Protein AF-0000000069255022 (afdb_homodimer)

Solvent-accessible surface area (backbone atoms only — not comparable to full-atom values): 18548 Å² total; per-residue (Å²): 113,69,64,62,49,48,52,53,49,43,41,40,57,51,2,48,56,41,26,64,53,60,81,52,70,44,41,33,39,30,56,26,47,56,32,41,43,90,46,65,67,57,53,50,48,42,56,30,53,50,21,56,30,88,93,42,84,52,55,76,56,58,48,77,93,44,52,47,72,36,44,36,29,31,51,82,47,37,12,69,81,37,96,83,33,46,50,93,62,79,63,40,81,96,47,50,35,40,33,42,29,29,58,77,46,93,56,31,34,37,42,32,43,30,50,46,83,86,47,59,31,40,33,38,44,34,41,30,46,33,56,87,91,37,35,56,61,44,50,54,48,50,51,52,51,51,50,31,46,46,48,74,59,60,26,40,75,86,66,70,36,48,64,43,78,92,42,36,69,73,71,60,58,128,111,67,65,63,48,48,53,52,49,43,43,39,57,54,1,47,56,42,21,65,55,58,81,52,68,45,42,33,37,31,56,25,49,56,31,39,41,89,44,66,69,58,54,51,48,40,57,31,53,50,22,57,30,88,94,42,84,52,55,74,57,57,48,76,92,42,50,48,73,36,44,36,28,31,49,82,47,35,12,68,82,37,96,82,32,46,50,93,61,78,64,41,80,97,48,49,36,40,34,43,31,29,58,80,46,95,58,29,33,38,42,32,42,29,48,46,84,87,48,60,32,41,32,37,44,32,40,31,47,35,56,86,92,38,36,56,62,45,49,55,49,50,52,51,50,52,48,30,46,46,48,74,60,60,26,42,72,88,64,70,37,47,64,43,79,93,43,37,70,72,72,60,58,128

Nearest PDB structures (foldseek):
  5a65-assembly2_B  TM=3.736E-01  e=3.811E-02  Mus musculus
  6xj3-assembly4_D  TM=4.004E-01  e=2.103E-01  Klebsiella pneumoniae 700603
  5odz-assembly1_B  TM=3.977E-01  e=2.240E-01  Enterobacter cloacae
  3tvl-assembly1_A  TM=4.619E-01  e=9.006E-01  Homo sapiens
  6l7y-assembly1_A  TM=2.037E-01  e=6.322E-02  Trypanosoma cruzi strain CL Brener

Radius of gyration: 20.37 Å; Cα contacts (8 Å, |Δi|>4): 650; chains: 2; bounding box: 48×58×49 Å

Structure (mmCIF, N/CA/C/O backbone):
data_AF-0000000069255022-model_v1
#
loop_
_entity.id
_entity.type
_entity.pdbx_description
1 polymer Phosphoglucomutase
#
loop_
_atom_site.group_PDB
_atom_site.id
_atom_site.type_symbol
_atom_site.label_atom_id
_atom_site.label_alt_id
_atom_site.label_comp_id
_atom_site.label_asym_id
_atom_site.label_entity_id
_atom_site.label_seq_id
_atom_site.pdbx_PDB_ins_code
_atom_site.Cartn_x
_atom_site.Cartn_y
_atom_site.Cartn_z
_atom_site.occupancy
_atom_site.B_iso_or_equiv
_atom_site.auth_seq_id
_atom_site.auth_comp_id
_atom_site.auth_asym_id
_atom_site.auth_atom_id
_atom_site.pdbx_PDB_model_num
ATOM 1 N N . VAL A 1 1 ? 26.875 -4.941 4.77 1 30.95 1 VAL A N 1
ATOM 2 C CA . VAL A 1 1 ? 26.828 -3.795 3.867 1 30.95 1 VAL A CA 1
ATOM 3 C C . VAL A 1 1 ? 26.062 -4.164 2.602 1 30.95 1 VAL A C 1
ATOM 5 O O . VAL A 1 1 ? 25.188 -3.406 2.15 1 30.95 1 VAL A O 1
ATOM 8 N N . GLU A 1 2 ? 26.375 -5.203 2.049 1 30.66 2 GLU A N 1
ATOM 9 C CA . GLU A 1 2 ? 25.797 -5.762 0.829 1 30.66 2 GLU A CA 1
ATOM 10 C C . GLU A 1 2 ? 24.359 -6.199 1.048 1 30.66 2 GLU A C 1
ATOM 12 O O . GLU A 1 2 ? 23.484 -5.965 0.199 1 30.66 2 GLU A O 1
ATOM 17 N N . MET A 1 3 ? 24.125 -6.941 2.117 1 27.56 3 MET A N 1
ATOM 18 C CA . MET A 1 3 ? 22.812 -7.477 2.441 1 27.56 3 MET A CA 1
ATOM 19 C C . MET A 1 3 ? 21.844 -6.355 2.797 1 27.56 3 MET A C 1
ATOM 21 O O . MET A 1 3 ? 20.656 -6.426 2.467 1 27.56 3 MET A O 1
ATOM 25 N N . ALA A 1 4 ? 22.328 -5.348 3.57 1 32.44 4 ALA A N 1
ATOM 26 C CA . ALA A 1 4 ? 21.484 -4.195 3.887 1 32.44 4 ALA A CA 1
ATOM 27 C C . ALA A 1 4 ? 21.062 -3.461 2.617 1 32.44 4 ALA A C 1
ATOM 29 O O . ALA A 1 4 ? 19.922 -2.984 2.518 1 32.44 4 ALA A O 1
ATOM 30 N N . LYS A 1 5 ? 21.859 -3.434 1.64 1 37 5 LYS A N 1
ATOM 31 C CA . LYS A 1 5 ? 21.609 -2.824 0.337 1 37 5 LYS A CA 1
ATOM 32 C C . LYS A 1 5 ? 20.562 -3.623 -0.445 1 37 5 LYS A C 1
ATOM 34 O O . LYS A 1 5 ? 19.734 -3.047 -1.146 1 37 5 LYS A O 1
ATOM 39 N N . GLN A 1 6 ? 20.688 -4.875 -0.476 1 36.5 6 GLN A N 1
ATOM 40 C CA . GLN A 1 6 ? 19.75 -5.773 -1.149 1 36.5 6 GLN A CA 1
ATOM 41 C C . GLN A 1 6 ? 18.359 -5.672 -0.542 1 36.5 6 GLN A C 1
ATOM 43 O O . GLN A 1 6 ? 17.359 -5.68 -1.266 1 36.5 6 GLN A O 1
ATOM 48 N N . LEU A 1 7 ? 18.344 -5.672 0.746 1 35 7 LEU A N 1
ATOM 49 C CA . LEU A 1 7 ? 17.094 -5.484 1.46 1 35 7 LEU A CA 1
ATOM 50 C C . LEU A 1 7 ? 16.484 -4.121 1.149 1 35 7 LEU A C 1
ATOM 52 O O . LEU A 1 7 ? 15.273 -4.004 0.965 1 35 7 LEU A O 1
ATOM 56 N N . ALA A 1 8 ? 17.266 -3.16 0.981 1 40 8 ALA A N 1
ATOM 57 C CA . ALA A 1 8 ? 16.875 -1.828 0.532 1 40 8 ALA A CA 1
ATOM 58 C C . ALA A 1 8 ? 16.328 -1.868 -0.891 1 40 8 ALA A C 1
ATOM 60 O O . ALA A 1 8 ? 15.328 -1.206 -1.199 1 40 8 ALA A O 1
ATOM 61 N N . SER A 1 9 ? 16.938 -2.641 -1.775 1 40.16 9 SER A N 1
ATOM 62 C CA . SER A 1 9 ? 16.453 -2.812 -3.145 1 40.16 9 SER A CA 1
ATOM 63 C C . SER A 1 9 ? 15.141 -3.578 -3.18 1 40.16 9 SER A C 1
ATOM 65 O O . SER A 1 9 ? 14.242 -3.246 -3.961 1 40.16 9 SER A O 1
ATOM 67 N N . GLU A 1 10 ? 15.117 -4.707 -2.561 1 39.53 10 GLU A N 1
ATOM 68 C CA . GLU A 1 10 ? 13.891 -5.492 -2.492 1 39.53 10 GLU A CA 1
ATOM 69 C C . GLU A 1 10 ? 12.75 -4.684 -1.87 1 39.53 10 GLU A C 1
ATOM 71 O O . GLU A 1 10 ? 11.594 -4.809 -2.279 1 39.53 10 GLU A O 1
ATOM 76 N N . GLY A 1 11 ? 13.062 -4.02 -0.872 1 40.38 11 GLY A N 1
ATOM 77 C CA . GLY A 1 11 ? 12.109 -3.084 -0.294 1 40.38 11 GLY A CA 1
ATOM 78 C C . GLY A 1 11 ? 11.57 -2.086 -1.301 1 40.38 11 GLY A C 1
ATOM 79 O O . GLY A 1 11 ? 10.406 -1.68 -1.218 1 40.38 11 GLY A O 1
ATOM 80 N N . LYS A 1 12 ? 12.469 -1.835 -2.254 1 40.91 12 LYS A N 1
ATOM 81 C CA . LYS A 1 12 ? 12.102 -0.9 -3.312 1 40.91 12 LYS A CA 1
ATOM 82 C C . LYS A 1 12 ? 11.023 -1.489 -4.219 1 40.91 12 LYS A C 1
ATOM 84 O O . LYS A 1 12 ? 10.078 -0.796 -4.598 1 40.91 12 LYS A O 1
ATOM 89 N N . SER A 1 13 ? 11.32 -2.742 -4.625 1 42.19 13 SER A N 1
ATOM 90 C CA . SER A 1 13 ? 10.375 -3.311 -5.574 1 42.19 13 SER A CA 1
ATOM 91 C C . SER A 1 13 ? 8.969 -3.361 -4.988 1 42.19 13 SER A C 1
ATOM 93 O O . SER A 1 13 ? 7.984 -3.1 -5.688 1 42.19 13 SER A O 1
ATOM 95 N N . CYS A 1 14 ? 8.844 -3.848 -3.736 1 41.97 14 CYS A N 1
ATOM 96 C CA . CYS A 1 14 ? 7.531 -3.82 -3.104 1 41.97 14 CYS A CA 1
ATOM 97 C C . CYS A 1 14 ? 7.004 -2.395 -3.006 1 41.97 14 CYS A C 1
ATOM 99 O O . CYS A 1 14 ? 5.824 -2.146 -3.256 1 41.97 14 CYS A O 1
ATOM 101 N N . LEU A 1 15 ? 7.938 -1.548 -2.818 1 42.78 15 LEU A N 1
ATOM 102 C CA . LEU A 1 15 ? 7.66 -0.121 -2.688 1 42.78 15 LEU A CA 1
ATOM 103 C C . LEU A 1 15 ? 6.992 0.421 -3.945 1 42.78 15 LEU A C 1
ATOM 105 O O . LEU A 1 15 ? 6.059 1.221 -3.861 1 42.78 15 LEU A O 1
ATOM 109 N N . GLU A 1 16 ? 7.551 -0.02 -4.992 1 41.97 16 GLU A N 1
ATOM 110 C CA . GLU A 1 16 ? 7.062 0.408 -6.301 1 41.97 16 GLU A CA 1
ATOM 111 C C . GLU A 1 16 ? 5.633 -0.071 -6.539 1 41.97 16 GLU A C 1
ATOM 113 O O . GLU A 1 16 ? 4.82 0.646 -7.129 1 41.97 16 GLU A O 1
ATOM 118 N N . HIS A 1 17 ? 5.34 -1.209 -6.191 1 42.84 17 HIS A N 1
ATOM 119 C CA . HIS A 1 17 ? 3.967 -1.675 -6.363 1 42.84 17 HIS A CA 1
ATOM 120 C C . HIS A 1 17 ? 2.996 -0.853 -5.52 1 42.84 17 HIS A C 1
ATOM 122 O O . HIS A 1 17 ? 1.928 -0.468 -6 1 42.84 17 HIS A O 1
ATOM 128 N N . LEU A 1 18 ? 3.416 -0.702 -4.277 1 46.59 18 LEU A N 1
ATOM 129 C CA . LEU A 1 18 ? 2.555 0.071 -3.389 1 46.59 18 LEU A CA 1
ATOM 130 C C . LEU A 1 18 ? 2.418 1.509 -3.879 1 46.59 18 LEU A C 1
ATOM 132 O O . LEU A 1 18 ? 1.355 2.119 -3.734 1 46.59 18 LEU A O 1
ATOM 136 N N . ALA A 1 19 ? 3.451 2.006 -4.496 1 45.47 19 ALA A N 1
ATOM 137 C CA . ALA A 1 19 ? 3.418 3.318 -5.137 1 45.47 19 ALA A CA 1
ATOM 138 C C . ALA A 1 19 ? 2.318 3.387 -6.191 1 45.47 19 ALA A C 1
ATOM 140 O O . ALA A 1 19 ? 1.705 4.438 -6.391 1 45.47 19 ALA A O 1
ATOM 141 N N . GLN A 1 20 ? 2.238 2.4 -6.883 1 45.41 20 GLN A N 1
ATOM 142 C CA . GLN A 1 20 ? 1.212 2.402 -7.922 1 45.41 20 GLN A CA 1
ATOM 143 C C . GLN A 1 20 ? -0.178 2.582 -7.32 1 45.41 20 GLN A C 1
ATOM 145 O O . GLN A 1 20 ? -1.062 3.17 -7.945 1 45.41 20 GLN A O 1
ATOM 150 N N . LEU A 1 21 ? -0.246 1.966 -6.086 1 47.16 21 LEU A N 1
ATOM 151 C CA . LEU A 1 21 ? -1.526 2.199 -5.426 1 47.16 21 LEU A CA 1
ATOM 152 C C . LEU A 1 21 ? -1.662 3.658 -5.004 1 47.16 21 LEU A C 1
ATOM 154 O O . LEU A 1 21 ? -2.777 4.164 -4.852 1 47.16 21 LEU A O 1
ATOM 158 N N . SER A 1 22 ? -0.48 4.379 -4.953 1 47.5 22 SER A N 1
ATOM 159 C CA . SER A 1 22 ? -0.335 5.699 -4.344 1 47.5 22 SER A CA 1
ATOM 160 C C . SER A 1 22 ? -1.116 6.754 -5.117 1 47.5 22 SER A C 1
ATOM 162 O O . SER A 1 22 ? -1.541 7.762 -4.547 1 47.5 22 SER A O 1
ATOM 164 N N . ASP A 1 23 ? -1.298 6.461 -6.402 1 51.03 23 ASP A N 1
ATOM 165 C CA . ASP A 1 23 ? -2 7.586 -7.012 1 51.03 23 ASP A CA 1
ATOM 166 C C . ASP A 1 23 ? -3.514 7.418 -6.895 1 51.03 23 ASP A C 1
ATOM 168 O O . ASP A 1 23 ? -4.273 8.148 -7.527 1 51.03 23 ASP A O 1
ATOM 172 N N . SER A 1 24 ? -3.834 6.496 -5.961 1 62.75 24 SER A N 1
ATOM 173 C CA . SER A 1 24 ? -5.277 6.359 -5.781 1 62.75 24 SER A CA 1
ATOM 174 C C . SER A 1 24 ? -5.711 6.852 -4.406 1 62.75 24 SER A C 1
ATOM 176 O O . SER A 1 24 ? -5.07 6.547 -3.398 1 62.75 24 SER A O 1
ATOM 178 N N . TYR A 1 25 ? -6.609 7.887 -4.547 1 76.69 25 TYR A N 1
ATOM 179 C CA . TYR A 1 25 ? -7.164 8.438 -3.314 1 76.69 25 TYR A CA 1
ATOM 180 C C . TYR A 1 25 ? -8.523 7.82 -3.002 1 76.69 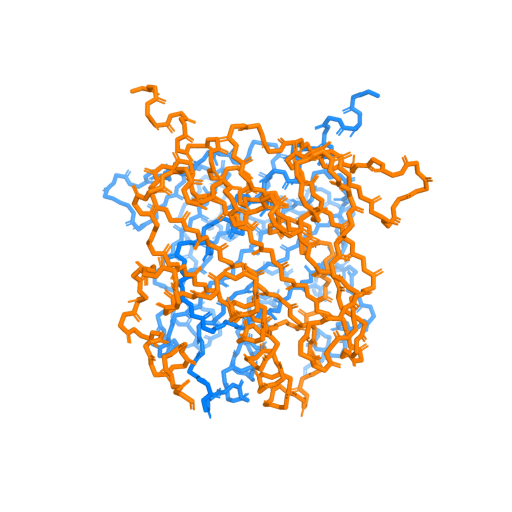25 TYR A C 1
ATOM 182 O O . TYR A 1 25 ? -9.258 7.434 -3.912 1 76.69 25 TYR A O 1
ATOM 190 N N . GLY A 1 26 ? -8.727 7.52 -1.691 1 79.75 26 GLY A N 1
ATOM 191 C CA . GLY A 1 26 ? -9.992 6.949 -1.244 1 79.75 26 GLY A CA 1
ATOM 192 C C . GLY A 1 26 ? -9.812 5.777 -0.297 1 79.75 26 GLY A C 1
ATOM 193 O O . GLY A 1 26 ? -8.789 5.676 0.387 1 79.75 26 GLY A O 1
ATOM 194 N N . LEU A 1 27 ? -10.93 4.969 -0.189 1 82.38 27 LEU A N 1
ATOM 195 C CA . LEU A 1 27 ? -10.945 3.809 0.695 1 82.38 27 LEU A CA 1
ATOM 196 C C . LEU A 1 27 ? -10.586 2.539 -0.069 1 82.38 27 LEU A C 1
ATOM 198 O O . LEU A 1 27 ? -11.148 2.27 -1.132 1 82.38 27 LEU A O 1
ATOM 202 N N . PHE A 1 28 ? -9.656 1.766 0.536 1 83.38 28 PHE A N 1
ATOM 203 C CA . PHE A 1 28 ? -9.195 0.538 -0.101 1 83.38 28 PHE A CA 1
ATOM 204 C C . PHE A 1 28 ? -9.148 -0.608 0.901 1 83.38 28 PHE A C 1
ATOM 206 O O . PHE A 1 28 ? -9.016 -0.382 2.105 1 83.38 28 PHE A O 1
ATOM 213 N N . LEU A 1 29 ? -9.336 -1.746 0.316 1 85.88 29 LEU A N 1
ATOM 214 C CA . LEU A 1 29 ? -9.086 -2.996 1.026 1 85.88 29 LEU A CA 1
ATOM 215 C C . LEU A 1 29 ? -7.891 -3.73 0.435 1 85.88 29 LEU A C 1
ATOM 217 O O . LEU A 1 29 ? -7.684 -3.713 -0.78 1 85.88 29 LEU A O 1
ATOM 221 N N . SER A 1 30 ? -7.121 -4.336 1.317 1 85.44 30 SER A N 1
ATOM 222 C CA . SER A 1 30 ? -6 -5.137 0.843 1 85.44 30 SER A CA 1
ATOM 223 C C . SER A 1 30 ? -5.949 -6.488 1.55 1 85.44 30 SER A C 1
ATOM 225 O O . SER A 1 30 ? -6.398 -6.613 2.689 1 85.44 30 SER A O 1
ATOM 227 N N . SER A 1 31 ? -5.547 -7.469 0.857 1 86.88 31 SER A N 1
ATOM 228 C CA . SER A 1 31 ? -5.273 -8.82 1.339 1 86.88 31 SER A CA 1
ATOM 229 C C . SER A 1 31 ? -3.957 -9.344 0.782 1 86.88 31 SER A C 1
ATOM 231 O O . SER A 1 31 ? -3.863 -9.68 -0.402 1 86.88 31 SER A O 1
ATOM 233 N N . ASN A 1 32 ? -2.945 -9.359 1.66 1 85.69 32 ASN A N 1
ATOM 234 C CA . ASN A 1 32 ? -1.588 -9.695 1.24 1 85.69 32 ASN A CA 1
ATOM 235 C C . ASN A 1 32 ? -1.036 -10.883 2.021 1 85.69 32 ASN A C 1
ATOM 237 O O . ASN A 1 32 ? -1.328 -11.039 3.209 1 85.69 32 ASN A O 1
ATOM 241 N N . SER A 1 33 ? -0.276 -11.719 1.327 1 88.56 33 SER A N 1
ATOM 242 C CA . SER A 1 33 ? 0.349 -12.867 1.968 1 88.56 33 SER A CA 1
ATOM 243 C C . SER A 1 33 ? 1.453 -13.453 1.095 1 88.56 33 SER A C 1
ATOM 245 O O . SER A 1 33 ? 1.992 -12.773 0.223 1 88.56 33 SER A O 1
ATOM 247 N N . TYR A 1 34 ? 1.911 -14.625 1.492 1 91 34 TYR A N 1
ATOM 248 C CA . TYR A 1 34 ? 2.957 -15.305 0.735 1 91 34 TYR A CA 1
ATOM 249 C C . TYR A 1 34 ? 2.861 -16.812 0.91 1 91 34 TYR A C 1
ATOM 251 O O . TYR A 1 34 ? 2.148 -17.297 1.791 1 91 34 TYR A O 1
ATOM 259 N N . VAL A 1 35 ? 3.486 -17.516 0.036 1 95.25 35 VAL A N 1
ATOM 260 C CA . VAL A 1 35 ? 3.828 -18.922 0.198 1 95.25 35 VAL A CA 1
ATOM 261 C C . VAL A 1 35 ? 5.34 -19.109 0.103 1 95.25 35 VAL A C 1
ATOM 263 O O . VAL A 1 35 ? 6.016 -18.375 -0.615 1 95.25 35 VAL A O 1
ATOM 266 N N . LYS A 1 36 ? 5.828 -20.078 0.837 1 95.75 36 LYS A N 1
ATOM 267 C CA . LYS A 1 36 ? 7.242 -20.422 0.712 1 95.75 36 LYS A CA 1
ATOM 268 C C . LYS A 1 36 ? 7.48 -21.375 -0.458 1 95.75 36 LYS A C 1
ATOM 270 O O . LYS A 1 36 ? 6.746 -22.344 -0.633 1 95.75 36 LYS A O 1
ATOM 275 N N . SER A 1 37 ? 8.336 -20.969 -1.271 1 96.31 37 SER A N 1
ATOM 276 C CA . SER A 1 37 ? 8.773 -21.766 -2.416 1 96.31 37 SER A CA 1
ATOM 277 C C . SER A 1 37 ? 10.281 -22.016 -2.381 1 96.31 37 SER A C 1
ATOM 279 O O . SER A 1 37 ? 11.055 -21.188 -2.871 1 96.31 37 SER A O 1
ATOM 281 N N . SER A 1 38 ? 10.719 -23.188 -1.975 1 94.31 38 SER A N 1
ATOM 282 C CA . SER A 1 38 ? 12.141 -23.453 -1.766 1 94.31 38 SER A CA 1
ATOM 283 C C . SER A 1 38 ? 12.812 -23.938 -3.049 1 94.31 38 SER A C 1
ATOM 285 O O . SER A 1 38 ? 14.031 -24.062 -3.105 1 94.31 38 SER A O 1
ATOM 287 N N . ASP A 1 39 ? 12.07 -24.172 -4.066 1 96.25 39 ASP A N 1
ATOM 288 C CA . ASP A 1 39 ? 12.578 -24.609 -5.363 1 96.25 39 ASP A CA 1
ATOM 289 C C . ASP A 1 39 ? 12.523 -23.484 -6.383 1 96.25 39 ASP A C 1
ATOM 291 O O . ASP A 1 39 ? 11.469 -23.188 -6.941 1 96.25 39 ASP A O 1
ATOM 295 N N . ALA A 1 40 ? 13.68 -22.969 -6.688 1 94.12 40 ALA A N 1
ATOM 296 C CA . ALA A 1 40 ? 13.766 -21.828 -7.598 1 94.12 40 ALA A CA 1
ATOM 297 C C . ALA A 1 40 ? 13.312 -22.219 -9 1 94.12 40 ALA A C 1
ATOM 299 O O . ALA A 1 40 ? 12.727 -21.406 -9.719 1 94.12 40 ALA A O 1
ATOM 300 N N . ALA A 1 41 ? 13.625 -23.422 -9.398 1 95.94 41 ALA A N 1
ATOM 301 C CA . ALA A 1 41 ? 13.211 -23.891 -10.719 1 95.94 41 ALA A CA 1
ATOM 302 C C . ALA A 1 41 ? 11.688 -23.984 -10.812 1 95.94 41 ALA A C 1
ATOM 304 O O . ALA A 1 41 ? 11.102 -23.609 -11.828 1 95.94 41 ALA A O 1
ATOM 305 N N . LEU A 1 42 ? 11.102 -24.5 -9.719 1 97.31 42 LEU A N 1
ATOM 306 C CA . LEU A 1 42 ? 9.648 -24.547 -9.68 1 97.31 42 LEU A CA 1
ATOM 307 C C . LEU A 1 42 ? 9.055 -23.141 -9.75 1 97.31 42 LEU A C 1
ATOM 309 O O . LEU A 1 42 ? 8.117 -22.891 -10.516 1 97.31 42 LEU A O 1
ATOM 313 N N . THR A 1 43 ? 9.594 -22.25 -8.984 1 97.31 43 THR A N 1
ATOM 314 C CA . THR A 1 43 ? 9.109 -20.875 -8.977 1 97.31 43 THR A CA 1
ATOM 315 C C . THR A 1 43 ? 9.164 -20.266 -10.375 1 97.31 43 THR A C 1
ATOM 317 O O . THR A 1 43 ? 8.195 -19.656 -10.828 1 97.31 43 THR A O 1
ATOM 320 N N . ARG A 1 44 ? 10.258 -20.5 -11.047 1 94.94 44 ARG A N 1
ATOM 321 C CA . ARG A 1 44 ? 10.398 -19.984 -12.406 1 94.94 44 ARG A CA 1
ATOM 322 C C . ARG A 1 44 ? 9.344 -20.578 -13.328 1 94.94 44 ARG A C 1
ATOM 324 O O . ARG A 1 44 ? 8.742 -19.859 -14.133 1 94.94 44 ARG A O 1
ATOM 331 N N . ARG A 1 45 ? 9.109 -21.812 -13.18 1 96.75 45 ARG A N 1
ATOM 332 C CA . ARG A 1 45 ? 8.125 -22.484 -14.023 1 96.75 45 ARG A CA 1
ATOM 333 C C . ARG A 1 45 ? 6.723 -21.953 -13.773 1 96.75 45 ARG A C 1
ATOM 335 O O . ARG A 1 45 ? 5.93 -21.828 -14.711 1 96.75 45 ARG A O 1
ATOM 342 N N . LEU A 1 46 ? 6.426 -21.688 -12.547 1 97.75 46 LEU A N 1
ATOM 343 C CA . LEU A 1 46 ? 5.109 -21.156 -12.203 1 97.75 46 LEU A CA 1
ATOM 344 C C . LEU A 1 46 ? 4.867 -19.812 -12.875 1 97.75 46 LEU A C 1
ATOM 346 O O . LEU A 1 46 ? 3.783 -19.578 -13.414 1 97.75 46 LEU A O 1
ATOM 350 N N . PHE A 1 47 ? 5.836 -18.953 -12.875 1 97.38 47 PHE A N 1
ATOM 351 C CA . PHE A 1 47 ? 5.672 -17.641 -13.492 1 97.38 47 PHE A CA 1
ATOM 352 C C . PHE A 1 47 ? 5.703 -17.75 -15.016 1 97.38 47 PHE A C 1
ATOM 354 O O . PHE A 1 47 ? 4.973 -17.047 -15.711 1 97.38 47 PHE A O 1
ATOM 361 N N . GLU A 1 48 ? 6.527 -18.703 -15.531 1 96.81 48 GLU A N 1
ATOM 362 C CA . GLU A 1 48 ? 6.543 -18.938 -16.969 1 96.81 48 GLU A CA 1
ATOM 363 C C . GLU A 1 48 ? 5.184 -19.438 -17.469 1 96.81 48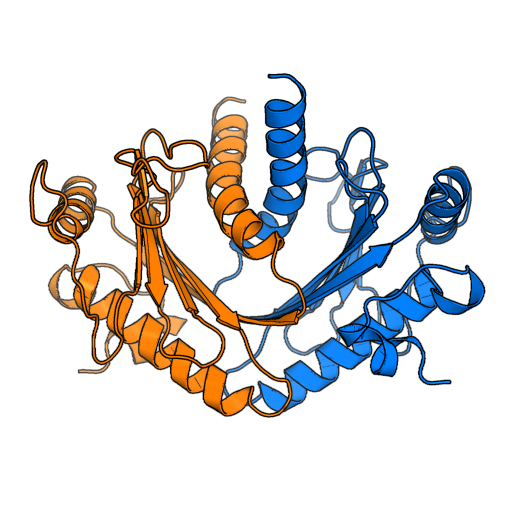 GLU A C 1
ATOM 365 O O . GLU A 1 48 ? 4.73 -19.047 -18.547 1 96.81 48 GLU A O 1
ATOM 370 N N . ARG A 1 49 ? 4.602 -20.297 -16.703 1 97.19 49 ARG A N 1
ATOM 371 C CA . ARG A 1 49 ? 3.287 -20.812 -17.062 1 97.19 49 ARG A CA 1
ATOM 372 C C . ARG A 1 49 ? 2.258 -19.688 -17.141 1 97.19 49 ARG A C 1
ATOM 374 O O . ARG A 1 49 ? 1.361 -19.734 -18 1 97.19 49 ARG A O 1
ATOM 381 N N . GLN A 1 50 ? 2.359 -18.672 -16.281 1 97.88 50 GLN A N 1
ATOM 382 C CA . GLN A 1 50 ? 1.45 -17.531 -16.328 1 97.88 50 GLN A CA 1
ATOM 383 C C . GLN A 1 50 ? 1.583 -16.781 -17.656 1 97.88 50 GLN A C 1
ATOM 385 O O . GLN A 1 50 ? 0.619 -16.172 -18.125 1 97.88 50 GLN A O 1
ATOM 390 N N . ARG A 1 51 ? 2.736 -16.875 -18.188 1 97.12 51 ARG A N 1
ATOM 391 C CA . ARG A 1 51 ? 3.02 -16.188 -19.438 1 97.12 51 ARG A CA 1
ATOM 392 C C . ARG A 1 51 ? 2.615 -17.031 -20.641 1 97.12 51 ARG A C 1
ATOM 394 O O . ARG A 1 51 ? 2.684 -16.562 -21.781 1 97.12 51 ARG A O 1
ATOM 401 N N . GLY A 1 52 ? 2.18 -18.266 -20.516 1 94.69 52 GLY A N 1
ATOM 402 C CA . GLY A 1 52 ? 1.857 -19.172 -21.594 1 94.69 52 GLY A CA 1
ATOM 403 C C . GLY A 1 52 ? 3.041 -20.016 -22.047 1 94.69 52 GLY A C 1
ATOM 404 O O . GLY A 1 52 ? 3.02 -20.594 -23.125 1 94.69 52 GLY A O 1
ATOM 405 N N . GLY A 1 53 ? 4.016 -20.016 -21.297 1 90.25 53 GLY A N 1
ATOM 406 C CA . GLY A 1 53 ? 5.215 -20.766 -21.641 1 90.25 53 GLY A CA 1
ATOM 407 C C . GLY A 1 53 ? 6.414 -19.875 -21.922 1 90.25 53 GLY A C 1
ATOM 408 O O . GLY A 1 53 ? 6.301 -18.641 -21.906 1 90.25 53 GLY A O 1
ATOM 409 N N . LEU A 1 54 ? 7.52 -20.547 -22.109 1 85.81 54 LEU A N 1
ATOM 410 C CA . LEU A 1 54 ? 8.773 -19.828 -22.297 1 85.81 54 LEU A CA 1
ATOM 411 C C . LEU A 1 54 ? 8.688 -18.875 -23.484 1 85.81 54 LEU A C 1
ATOM 413 O O . LEU A 1 54 ? 8.32 -19.266 -24.578 1 85.81 54 LEU A O 1
ATOM 417 N N . GLY A 1 55 ? 8.922 -17.625 -23.219 1 84.06 55 GLY A N 1
ATOM 418 C CA . GLY A 1 55 ? 9.008 -16.609 -24.25 1 84.06 55 GLY A CA 1
ATOM 419 C C . GLY A 1 55 ? 7.652 -16.156 -24.75 1 84.06 55 GLY A C 1
ATOM 420 O O . GLY A 1 55 ? 7.566 -15.32 -25.656 1 84.06 55 GLY A O 1
ATOM 421 N N . GLN A 1 56 ? 6.609 -16.672 -24.156 1 87.38 56 GLN A N 1
ATOM 422 C CA . GLN A 1 56 ? 5.262 -16.297 -24.578 1 87.38 56 GLN A CA 1
ATOM 423 C C . GLN A 1 56 ? 4.727 -15.148 -23.734 1 87.38 56 GLN A C 1
ATOM 425 O O . GLN A 1 56 ? 5.316 -14.789 -22.719 1 87.38 56 GLN A O 1
ATOM 430 N N . ARG A 1 57 ? 3.797 -14.492 -24.281 1 91.5 57 ARG A N 1
ATOM 431 C CA . ARG A 1 57 ? 3.037 -13.469 -23.562 1 91.5 57 ARG A CA 1
ATOM 432 C C . ARG A 1 57 ? 1.539 -13.734 -23.656 1 91.5 57 ARG A C 1
ATOM 434 O O . ARG A 1 57 ? 0.774 -12.859 -24.078 1 91.5 57 ARG A O 1
ATOM 441 N N . SER A 1 58 ? 1.174 -14.953 -23.359 1 94.5 58 SER A N 1
ATOM 442 C CA . SER A 1 58 ? -0.216 -15.398 -23.406 1 94.5 58 SER A CA 1
ATOM 443 C C . SER A 1 58 ? -0.786 -15.586 -22 1 94.5 58 SER A C 1
ATOM 445 O O . SER A 1 58 ? -1.003 -16.719 -21.562 1 94.5 58 SER A O 1
ATOM 447 N N . TYR A 1 59 ? -1.063 -14.445 -21.344 1 97.19 59 TYR A N 1
ATOM 448 C CA . TYR A 1 59 ? -1.576 -14.438 -19.984 1 97.19 59 TYR A CA 1
ATOM 449 C C . TYR A 1 59 ? -3.059 -14.797 -19.953 1 97.19 59 TYR A C 1
ATOM 451 O O . TYR A 1 59 ? -3.771 -14.586 -20.938 1 97.19 59 TYR A O 1
ATOM 459 N N . CYS A 1 60 ? -3.518 -15.43 -18.891 1 95.19 60 CYS A N 1
ATOM 460 C CA . CYS A 1 60 ? -4.93 -15.766 -18.75 1 95.19 60 CYS A CA 1
ATOM 461 C C . CYS A 1 60 ? -5.801 -14.523 -18.797 1 95.19 60 CYS A C 1
ATOM 463 O O . CYS A 1 60 ? -5.414 -13.469 -18.297 1 95.19 60 CYS A O 1
ATOM 465 N N . LYS A 1 61 ? -6.992 -14.68 -19.391 1 94.5 61 LYS A N 1
ATOM 466 C CA . LYS A 1 61 ? -7.922 -13.562 -19.547 1 94.5 61 LYS A CA 1
ATOM 467 C C . LYS A 1 61 ? -8.992 -13.57 -18.469 1 94.5 61 LYS A C 1
ATOM 469 O O . LYS A 1 61 ? -9.727 -12.594 -18.297 1 94.5 61 LYS A O 1
ATOM 474 N N . GLU A 1 62 ? -9.055 -14.742 -17.828 1 94.56 62 GLU A N 1
ATOM 475 C CA . GLU A 1 62 ? -9.984 -14.914 -16.719 1 94.56 62 GLU A CA 1
ATOM 476 C C . GLU A 1 62 ? -9.344 -15.703 -15.57 1 94.56 62 GLU A C 1
ATOM 478 O O . GLU A 1 62 ? -8.633 -16.672 -15.812 1 94.56 62 GLU A O 1
ATOM 483 N N . ILE A 1 63 ? -9.586 -15.289 -14.422 1 95.38 63 ILE A N 1
ATOM 484 C CA . ILE A 1 63 ? -9.195 -16.016 -13.227 1 95.38 63 ILE A CA 1
ATOM 485 C C . ILE A 1 63 ? -10.422 -16.25 -12.344 1 95.38 63 ILE A C 1
ATOM 487 O O . ILE A 1 63 ? -11 -15.305 -11.812 1 95.38 63 ILE A O 1
ATOM 491 N N . GLY A 1 64 ? -10.734 -17.578 -12.094 1 93.62 64 GLY A N 1
ATOM 492 C CA . GLY A 1 64 ? -12.062 -17.828 -11.555 1 93.62 64 GLY A CA 1
ATOM 493 C C . GLY A 1 64 ? -13.172 -17.188 -12.375 1 93.62 64 GLY A C 1
ATOM 494 O O . GLY A 1 64 ? -13.242 -17.375 -13.594 1 93.62 64 GLY A O 1
ATOM 495 N N . ARG A 1 65 ? -14.047 -16.422 -11.766 1 93.25 65 ARG A N 1
ATOM 496 C CA . ARG A 1 65 ? -15.117 -15.727 -12.492 1 93.25 65 ARG A CA 1
ATOM 497 C C . ARG A 1 65 ? -14.719 -14.297 -12.82 1 93.25 65 ARG A C 1
ATOM 499 O O . ARG A 1 65 ? -15.508 -13.539 -13.391 1 93.25 65 ARG A O 1
ATOM 506 N N . PHE A 1 66 ? -13.508 -13.859 -12.477 1 93.88 66 PHE A N 1
ATOM 507 C CA . PHE A 1 66 ? -13.094 -12.469 -12.633 1 93.88 66 PHE A CA 1
ATOM 508 C C . PHE A 1 66 ? -12.406 -12.258 -13.977 1 93.88 66 PHE A C 1
ATOM 510 O O . PHE A 1 66 ? -11.492 -13 -14.336 1 93.88 66 PHE A O 1
ATOM 517 N N . GLN A 1 67 ? -12.852 -11.219 -14.633 1 93.62 67 GLN A N 1
ATOM 518 C CA . GLN A 1 67 ? -12.25 -10.867 -15.922 1 93.62 67 GLN A CA 1
ATOM 519 C C . GLN A 1 67 ? -10.984 -10.047 -15.727 1 93.62 67 GLN A C 1
ATOM 521 O O . GLN A 1 67 ? -10.984 -9.055 -14.992 1 93.62 67 GLN A O 1
ATOM 526 N N . VAL A 1 68 ? -9.867 -10.477 -16.422 1 94.5 68 VAL A N 1
ATOM 527 C CA . VAL A 1 68 ? -8.617 -9.727 -16.422 1 94.5 68 VAL A CA 1
ATOM 528 C C . VAL A 1 68 ? -8.672 -8.625 -17.469 1 94.5 68 VAL A C 1
ATOM 530 O O . VAL A 1 68 ? -8.898 -8.898 -18.656 1 94.5 68 VAL A O 1
ATOM 533 N N . THR A 1 69 ? -8.477 -7.344 -17 1 93.81 69 THR A N 1
ATOM 534 C CA . THR A 1 69 ? -8.602 -6.215 -17.922 1 93.81 69 THR A CA 1
ATOM 535 C C . THR A 1 69 ? -7.227 -5.66 -18.281 1 93.81 69 THR A C 1
ATOM 537 O O . THR A 1 69 ? -7.098 -4.855 -19.203 1 93.81 69 THR A O 1
ATOM 540 N N . GLY A 1 70 ? -6.152 -6.086 -17.609 1 92.94 70 GLY A N 1
ATOM 541 C CA . GLY A 1 70 ? -4.793 -5.645 -17.859 1 92.94 70 GLY A CA 1
ATOM 542 C C . GLY A 1 70 ? -3.744 -6.48 -17.156 1 92.94 70 GLY A C 1
ATOM 543 O O . GLY A 1 70 ? -4.035 -7.121 -16.141 1 92.94 70 GLY A O 1
ATOM 544 N N . ILE A 1 71 ? -2.541 -6.488 -17.766 1 94.56 71 ILE A N 1
ATOM 545 C CA . ILE A 1 71 ? -1.384 -7.191 -17.219 1 94.56 71 ILE A CA 1
ATOM 546 C C . ILE A 1 71 ? -0.171 -6.266 -17.219 1 94.56 71 ILE A C 1
ATOM 548 O O . ILE A 1 71 ? 0.065 -5.539 -18.188 1 94.56 71 ILE A O 1
ATOM 552 N N . ARG A 1 72 ? 0.536 -6.246 -16.094 1 90.5 72 ARG A N 1
ATOM 553 C CA . ARG A 1 72 ? 1.871 -5.66 -16.047 1 90.5 72 ARG A CA 1
ATOM 554 C C . ARG A 1 72 ? 2.898 -6.68 -15.57 1 90.5 72 ARG A C 1
ATOM 556 O O . ARG A 1 72 ? 2.785 -7.211 -14.461 1 90.5 72 ARG A O 1
ATOM 563 N N . ASP A 1 73 ? 3.795 -7.016 -16.453 1 92.81 73 ASP A N 1
ATOM 564 C CA . ASP A 1 73 ? 4.891 -7.926 -16.141 1 92.81 73 ASP A CA 1
ATOM 565 C C . ASP A 1 73 ? 6.227 -7.188 -16.109 1 92.81 73 ASP A C 1
ATOM 567 O O . ASP A 1 73 ? 6.848 -6.973 -17.141 1 92.81 73 ASP A O 1
ATOM 571 N N . LEU A 1 74 ? 6.691 -6.883 -14.906 1 86.44 74 LEU A N 1
ATOM 572 C CA . LEU A 1 74 ? 7.906 -6.094 -14.766 1 86.44 74 LEU A CA 1
ATOM 573 C C . LEU A 1 74 ? 9.148 -6.973 -14.898 1 86.44 74 LEU A C 1
ATOM 575 O O . LEU A 1 74 ? 10.273 -6.477 -14.852 1 86.44 74 LEU A O 1
ATOM 579 N N . THR A 1 75 ? 8.93 -8.227 -15.023 1 89.25 75 THR A N 1
ATOM 580 C CA . THR A 1 75 ? 10.023 -9.141 -15.305 1 89.25 75 THR A CA 1
ATOM 581 C C . THR A 1 75 ? 10.406 -9.094 -16.781 1 89.25 75 THR A C 1
ATOM 583 O O . THR A 1 75 ? 11.586 -8.945 -17.109 1 89.25 75 THR A O 1
ATOM 586 N N . THR A 1 76 ? 9.445 -9.086 -17.625 1 93.31 76 THR A N 1
ATOM 587 C CA . THR A 1 76 ? 9.688 -9.164 -19.062 1 93.31 76 THR A CA 1
ATOM 588 C C . THR A 1 76 ? 9.586 -7.781 -19.703 1 93.31 76 THR A C 1
ATOM 590 O O . THR A 1 76 ? 9.93 -7.609 -20.875 1 93.31 76 THR A O 1
ATOM 593 N N . GLY A 1 77 ? 9.078 -6.84 -18.953 1 89.62 77 GLY A N 1
ATOM 594 C CA . GLY A 1 77 ? 8.953 -5.492 -19.484 1 89.62 77 GLY A CA 1
ATOM 595 C C . GLY A 1 77 ? 7.711 -5.293 -20.328 1 89.62 77 GLY A C 1
ATOM 596 O O . GLY A 1 77 ? 7.746 -4.586 -21.344 1 89.62 77 GLY A O 1
ATOM 597 N N . TYR A 1 78 ? 6.617 -5.898 -19.906 1 94.62 78 TYR A N 1
ATOM 598 C CA . TYR A 1 78 ? 5.359 -5.828 -20.641 1 94.62 78 TYR A CA 1
ATOM 599 C C . TYR A 1 78 ? 4.273 -5.16 -19.812 1 94.62 78 TYR A C 1
ATOM 601 O O . TYR A 1 78 ? 4.145 -5.434 -18.609 1 94.62 78 TYR A O 1
ATOM 609 N N . ASP A 1 79 ? 3.514 -4.246 -20.406 1 92.94 79 ASP A N 1
ATOM 610 C CA . ASP A 1 79 ? 2.326 -3.639 -19.828 1 92.94 79 ASP A CA 1
ATOM 611 C C . ASP A 1 79 ? 1.228 -3.451 -20.859 1 92.94 79 ASP A C 1
ATOM 613 O O . ASP A 1 79 ? 1.342 -2.598 -21.75 1 92.94 79 ASP A O 1
ATOM 617 N N . SER A 1 80 ? 0.131 -4.242 -20.703 1 95.25 80 SER A N 1
ATOM 618 C CA . SER A 1 80 ? -0.932 -4.238 -21.703 1 95.25 80 SER A CA 1
ATOM 619 C C . SER A 1 80 ? -1.746 -2.953 -21.641 1 95.25 80 SER A C 1
ATOM 621 O O . SER A 1 80 ? -2.545 -2.674 -22.547 1 95.25 80 SER A O 1
ATOM 623 N N . ARG A 1 81 ? -1.556 -2.154 -20.688 1 91.19 81 ARG A N 1
ATOM 624 C CA . ARG A 1 81 ? -2.381 -0.975 -20.438 1 91.19 81 ARG A CA 1
ATOM 625 C C . ARG A 1 81 ? -1.766 0.266 -21.078 1 91.19 81 ARG A C 1
ATOM 627 O O . ARG A 1 81 ? -2.385 1.331 -21.094 1 91.19 81 ARG A O 1
ATOM 634 N N . THR A 1 82 ? -0.533 0.081 -21.562 1 92 82 THR A N 1
ATOM 635 C CA . THR A 1 82 ? 0.15 1.204 -22.188 1 92 82 THR A CA 1
ATOM 636 C C . THR A 1 82 ? 0.093 1.087 -23.703 1 92 82 THR A C 1
ATOM 638 O O . THR A 1 82 ? -0.038 -0.015 -24.25 1 92 82 THR A O 1
ATOM 641 N N . SER A 1 83 ? 0.234 2.16 -24.391 1 94.94 83 SER A N 1
ATOM 642 C CA . SER A 1 83 ? 0.069 2.203 -25.844 1 94.94 83 SER A CA 1
ATOM 643 C C . SER A 1 83 ? 1.179 1.432 -26.547 1 94.94 83 SER A C 1
ATOM 645 O O . SER A 1 83 ? 0.943 0.802 -27.578 1 94.94 83 SER A O 1
ATOM 647 N N . ASP A 1 84 ? 2.395 1.367 -25.953 1 95.75 84 ASP A N 1
ATOM 648 C CA . ASP A 1 84 ? 3.51 0.701 -26.625 1 95.75 84 ASP A CA 1
ATOM 649 C C . ASP A 1 84 ? 3.82 -0.64 -25.969 1 95.75 84 ASP A C 1
ATOM 651 O O . ASP A 1 84 ? 4.824 -1.278 -26.281 1 95.75 84 ASP A O 1
ATOM 655 N N . GLY A 1 85 ? 3.111 -0.976 -25.031 1 94.12 85 GLY A N 1
ATOM 656 C CA . GLY A 1 85 ? 3.262 -2.266 -24.375 1 94.12 85 GLY A CA 1
ATOM 657 C C . GLY A 1 85 ? 4.371 -2.283 -23.344 1 94.12 85 GLY A C 1
ATOM 658 O O . GLY A 1 85 ? 4.715 -3.342 -22.812 1 94.12 85 GLY A O 1
ATOM 659 N N . ARG A 1 86 ? 4.934 -1.112 -23.094 1 91.94 86 ARG A N 1
ATOM 660 C CA . ARG A 1 86 ? 6.039 -1.039 -22.141 1 91.94 86 ARG A CA 1
ATOM 661 C C . ARG A 1 86 ? 5.59 -0.41 -20.828 1 91.94 86 ARG A C 1
ATOM 663 O O . ARG A 1 86 ? 4.824 0.556 -20.828 1 91.94 86 ARG A O 1
ATOM 670 N N . PRO A 1 87 ? 6.164 -1.018 -19.766 1 85.06 87 PRO A N 1
ATOM 671 C CA . PRO A 1 87 ? 5.793 -0.431 -18.484 1 85.06 87 PRO A CA 1
ATOM 672 C C . PRO A 1 87 ? 6.43 0.938 -18.25 1 85.06 87 PRO A C 1
ATOM 674 O O . PRO A 1 87 ? 7.512 1.215 -18.766 1 85.06 87 PRO A O 1
ATOM 677 N N . GLU A 1 88 ? 5.719 1.724 -17.516 1 73.62 88 GLU A N 1
ATOM 678 C CA . GLU A 1 88 ? 6.25 3.02 -17.109 1 73.62 88 GLU A CA 1
ATOM 679 C C . GLU A 1 88 ? 7.164 2.879 -15.891 1 73.62 88 GLU A C 1
ATOM 681 O O . GLU A 1 88 ? 7.965 3.77 -15.602 1 73.62 88 GLU A O 1
ATOM 686 N N . LEU A 1 89 ? 7.008 1.729 -15.234 1 72.38 89 LEU A N 1
ATOM 687 C CA . LEU A 1 89 ? 7.816 1.44 -14.047 1 72.38 89 LEU A CA 1
ATOM 688 C C . LEU A 1 89 ? 9.094 0.7 -14.43 1 72.38 89 LEU A C 1
ATOM 690 O O . LEU A 1 89 ? 9.141 0.029 -15.461 1 72.38 89 LEU A O 1
ATOM 694 N N . PRO A 1 90 ? 10.062 0.905 -13.492 1 72.56 90 PRO A N 1
ATOM 695 C CA . PRO A 1 90 ? 11.289 0.141 -13.75 1 72.56 90 PRO A CA 1
ATOM 696 C C . PRO A 1 90 ? 11.062 -1.368 -13.688 1 72.56 90 PRO A C 1
ATOM 698 O O . PRO A 1 90 ? 10.195 -1.838 -12.953 1 72.56 90 PRO A O 1
ATOM 701 N N . LEU A 1 91 ? 11.906 -2.055 -14.406 1 75.94 91 LEU A N 1
ATOM 702 C CA . LEU A 1 91 ? 11.844 -3.512 -14.43 1 75.94 91 LEU A CA 1
ATOM 703 C C . LEU A 1 91 ? 12.305 -4.098 -13.102 1 75.94 91 LEU A C 1
ATOM 705 O O . LEU A 1 91 ? 13.117 -3.492 -12.398 1 75.94 91 LEU A O 1
ATOM 709 N N . ASN A 1 92 ? 11.617 -5.223 -12.789 1 73.81 92 ASN A N 1
ATOM 710 C CA . ASN A 1 92 ? 12.078 -6.027 -11.664 1 73.81 92 ASN A CA 1
ATOM 711 C C . ASN A 1 92 ? 13.195 -6.98 -12.07 1 73.81 92 ASN A C 1
ATOM 713 O O . ASN A 1 92 ? 12.953 -8.164 -12.32 1 73.81 92 ASN A O 1
ATOM 717 N N . VAL A 1 93 ? 14.398 -6.469 -11.93 1 73.12 93 VAL A N 1
ATOM 718 C CA . VAL A 1 93 ? 15.539 -7.258 -12.383 1 73.12 93 VAL A CA 1
ATOM 719 C C . VAL A 1 93 ? 15.875 -8.328 -11.352 1 73.12 93 VAL A C 1
ATOM 721 O O . VAL A 1 93 ? 15.938 -8.047 -10.148 1 73.12 93 VAL A O 1
ATOM 724 N N . GLY A 1 94 ? 16.062 -9.594 -11.789 1 76.94 94 GLY A N 1
ATOM 725 C CA . GLY A 1 94 ? 16.5 -10.672 -10.914 1 76.94 94 GLY A CA 1
ATOM 726 C C . GLY A 1 94 ? 15.352 -11.352 -10.188 1 76.94 94 GLY A C 1
ATOM 727 O O . GLY A 1 94 ? 15.57 -12.25 -9.375 1 76.94 94 GLY A O 1
ATOM 728 N N . GLY A 1 95 ? 14.172 -10.992 -10.539 1 86.44 95 GLY A N 1
ATOM 729 C CA . GLY A 1 95 ? 13.008 -11.594 -9.906 1 86.44 95 GLY A CA 1
ATOM 730 C C . GLY A 1 95 ? 11.781 -11.602 -10.797 1 86.44 95 GLY A C 1
ATOM 731 O O . GLY A 1 95 ? 11.875 -11.312 -11.992 1 86.44 95 GLY A O 1
ATOM 732 N N . GLU A 1 96 ? 10.742 -12.172 -10.289 1 90.31 96 GLU A N 1
ATOM 733 C CA . GLU A 1 96 ? 9.453 -12.234 -10.977 1 90.31 96 GLU A CA 1
ATOM 734 C C . GLU A 1 96 ? 8.453 -11.25 -10.383 1 90.31 96 GLU A C 1
ATOM 736 O O . GLU A 1 96 ? 8.391 -11.086 -9.156 1 90.31 96 GLU A O 1
ATOM 741 N N . MET A 1 97 ? 7.742 -10.523 -11.273 1 87.75 97 MET A N 1
ATOM 742 C CA . MET A 1 97 ? 6.68 -9.641 -10.812 1 87.75 97 MET A CA 1
ATOM 743 C C . MET A 1 97 ? 5.621 -9.438 -11.891 1 87.75 97 MET A C 1
ATOM 745 O O . MET A 1 97 ? 5.898 -8.852 -12.938 1 87.75 97 MET A O 1
ATOM 749 N N . ILE A 1 98 ? 4.426 -9.953 -11.602 1 91 98 ILE A N 1
ATOM 750 C CA . ILE A 1 98 ? 3.301 -9.805 -12.523 1 91 98 ILE A CA 1
ATOM 751 C C . ILE A 1 98 ? 2.1 -9.227 -11.773 1 91 98 ILE A C 1
ATOM 753 O O . ILE A 1 98 ? 1.764 -9.68 -10.68 1 91 98 ILE A O 1
ATOM 757 N N . THR A 1 99 ? 1.532 -8.195 -12.352 1 90.06 99 THR A N 1
ATOM 758 C CA . THR A 1 99 ? 0.322 -7.578 -11.82 1 90.06 99 THR A CA 1
ATOM 759 C C . THR A 1 99 ? -0.868 -7.84 -12.742 1 90.06 99 THR A C 1
ATOM 761 O O . THR A 1 99 ? -0.772 -7.66 -13.953 1 90.06 99 THR A O 1
ATOM 764 N N . TYR A 1 100 ? -1.959 -8.281 -12.109 1 92.06 100 TYR A N 1
ATOM 765 C CA . TYR A 1 100 ? -3.227 -8.492 -12.797 1 92.06 100 TYR A CA 1
ATOM 766 C C . TYR A 1 100 ? -4.25 -7.434 -12.391 1 92.06 100 TYR A C 1
ATOM 768 O O . TYR A 1 100 ? -4.434 -7.172 -11.203 1 92.06 100 TYR A O 1
ATOM 776 N N . TYR A 1 101 ? -4.836 -6.805 -13.438 1 90.69 101 TYR A N 1
ATOM 777 C CA . TYR A 1 101 ? -5.871 -5.801 -13.219 1 90.69 101 TYR A CA 1
ATOM 778 C C . TYR A 1 101 ? -7.254 -6.359 -13.539 1 90.69 101 TYR A C 1
ATOM 780 O O . TYR A 1 101 ? -7.422 -7.082 -14.523 1 90.69 101 TYR A O 1
ATOM 788 N N . PHE A 1 102 ? -8.227 -5.973 -12.656 1 92.38 102 PHE A N 1
ATOM 789 C CA . PHE A 1 102 ? -9.578 -6.488 -12.789 1 92.38 102 PHE A CA 1
ATOM 790 C C . PHE A 1 102 ? -10.594 -5.348 -12.797 1 92.38 102 PHE A C 1
ATOM 792 O O . PHE A 1 102 ? -10.445 -4.379 -12.047 1 92.38 102 PHE A O 1
ATOM 799 N N . ALA A 1 103 ? -11.578 -5.262 -13.797 1 79.19 103 ALA A N 1
ATOM 800 C CA . ALA A 1 103 ? -12.594 -4.215 -13.867 1 79.19 103 ALA A CA 1
ATOM 801 C C . ALA A 1 103 ? -13.789 -4.551 -12.984 1 79.19 103 ALA A C 1
ATOM 803 O O . ALA A 1 103 ? -14.477 -3.654 -12.492 1 79.19 103 ALA A O 1
ATOM 804 N N . ASP A 1 104 ? -14.195 -5.848 -12.969 1 59.22 104 ASP A N 1
ATOM 805 C CA . ASP A 1 104 ? -15.57 -6.121 -12.555 1 59.22 104 ASP A CA 1
ATOM 806 C C . ASP A 1 104 ? -15.836 -5.594 -11.148 1 59.22 104 ASP A C 1
ATOM 808 O O . ASP A 1 104 ? -16.984 -5.574 -10.688 1 59.22 104 ASP A O 1
ATOM 812 N N . VAL A 1 105 ? -14.812 -5.43 -10.484 1 56.03 105 VAL A N 1
ATOM 813 C CA . VAL A 1 105 ? -15.375 -5.031 -9.195 1 56.03 105 VAL A CA 1
ATOM 814 C C . VAL A 1 105 ? -15.617 -3.521 -9.18 1 56.03 105 VAL A C 1
ATOM 816 O O . VAL A 1 105 ? -14.977 -2.779 -9.93 1 56.03 105 VAL A O 1
ATOM 819 N N . GLU A 1 106 ? -16.875 -3.078 -9.18 1 55.94 106 GLU A N 1
ATOM 820 C CA . GLU A 1 106 ? -17.344 -1.694 -9.234 1 55.94 106 GLU A CA 1
ATOM 821 C C . GLU A 1 106 ? -16.188 -0.718 -9.047 1 55.94 106 GLU A C 1
ATOM 823 O O . GLU A 1 106 ? -16.125 0.315 -9.711 1 55.94 106 GLU A O 1
ATOM 828 N N . LEU A 1 107 ? -15.219 -1.138 -8.32 1 63.06 107 LEU A N 1
ATOM 829 C CA . LEU A 1 107 ? -14.281 -0.049 -8.07 1 63.06 107 LEU A CA 1
ATOM 830 C C . LEU A 1 107 ? -12.867 -0.454 -8.453 1 63.06 107 LEU A C 1
ATOM 832 O O . LEU A 1 107 ? -11.945 0.368 -8.406 1 63.06 107 LEU A O 1
ATOM 836 N N . GLY A 1 108 ? -12.711 -1.646 -9.266 1 80.69 108 GLY A N 1
ATOM 837 C CA . GLY A 1 108 ? -11.398 -2.041 -9.742 1 80.69 108 GLY A CA 1
ATOM 838 C C . GLY A 1 108 ? -10.586 -2.783 -8.703 1 80.69 108 GLY A C 1
ATOM 839 O O . GLY A 1 108 ? -10.727 -2.533 -7.5 1 80.69 108 GLY A O 1
ATOM 840 N N . ALA A 1 109 ? -9.875 -3.832 -9.031 1 87.5 109 ALA A N 1
ATOM 841 C CA . ALA A 1 109 ? -8.984 -4.586 -8.156 1 87.5 109 ALA A CA 1
ATOM 842 C C . ALA A 1 109 ? -7.684 -4.949 -8.875 1 87.5 109 ALA A C 1
ATOM 844 O O . ALA A 1 109 ? -7.652 -5.043 -10.109 1 87.5 109 ALA A O 1
ATOM 845 N N . VAL A 1 110 ? -6.664 -5.012 -8.062 1 88.19 110 VAL A N 1
ATOM 846 C CA . VAL A 1 110 ? -5.359 -5.391 -8.594 1 88.19 110 VAL A CA 1
ATOM 847 C C . VAL A 1 110 ? -4.727 -6.457 -7.703 1 88.19 110 VAL A C 1
ATOM 849 O O . VAL A 1 110 ? -4.887 -6.426 -6.48 1 88.19 110 VAL A O 1
ATOM 852 N N . VAL A 1 111 ? -4.105 -7.449 -8.289 1 88.5 111 VAL A N 1
ATOM 853 C CA . VAL A 1 111 ? -3.311 -8.43 -7.559 1 88.5 111 VAL A CA 1
ATOM 854 C C . VAL A 1 111 ? -1.923 -8.547 -8.188 1 88.5 111 VAL A C 1
ATOM 856 O O . VAL A 1 111 ? -1.797 -8.773 -9.391 1 88.5 111 VAL A O 1
ATOM 859 N N . THR A 1 112 ? -0.912 -8.383 -7.398 1 88.5 112 THR A N 1
ATOM 860 C CA . THR A 1 112 ? 0.472 -8.531 -7.836 1 88.5 112 THR A CA 1
ATOM 861 C C . THR A 1 112 ? 1.109 -9.766 -7.203 1 88.5 112 THR A C 1
ATOM 863 O O . THR A 1 112 ? 0.997 -9.977 -5.992 1 88.5 112 THR A O 1
ATOM 866 N N . LEU A 1 113 ? 1.675 -10.609 -8.039 1 90.56 113 LEU A N 1
ATOM 867 C CA . LEU A 1 113 ? 2.514 -11.711 -7.59 1 90.56 113 LEU A CA 1
ATOM 868 C C . LEU A 1 113 ? 3.99 -11.398 -7.805 1 90.56 113 LEU A C 1
ATOM 870 O O . LEU A 1 113 ? 4.379 -10.922 -8.875 1 90.56 113 LEU A O 1
ATOM 874 N N . ARG A 1 114 ? 4.773 -11.648 -6.75 1 89.81 114 ARG A N 1
ATOM 875 C CA . ARG A 1 114 ? 6.195 -11.359 -6.914 1 89.81 114 ARG A CA 1
ATOM 876 C C . ARG A 1 114 ? 7.047 -12.289 -6.055 1 89.81 114 ARG A C 1
ATOM 878 O O . ARG A 1 114 ? 6.59 -12.781 -5.023 1 89.81 114 ARG A O 1
ATOM 885 N N . THR A 1 115 ? 8.227 -12.508 -6.57 1 89.06 115 THR A N 1
ATOM 886 C CA . THR A 1 115 ? 9.195 -13.219 -5.742 1 89.06 115 THR A CA 1
ATOM 887 C C . THR A 1 115 ? 9.891 -12.266 -4.777 1 89.06 115 THR A C 1
ATOM 889 O O . THR A 1 115 ? 10 -11.062 -5.055 1 89.06 115 THR A O 1
ATOM 892 N N . SER A 1 116 ? 10.211 -12.891 -3.629 1 78.56 116 SER A N 1
ATOM 893 C CA . SER A 1 116 ? 11.047 -12.148 -2.686 1 78.56 116 SER A CA 1
ATOM 894 C C . SER A 1 116 ? 12.516 -12.227 -3.066 1 78.56 116 SER A C 1
ATOM 896 O O . SER A 1 116 ? 13 -13.289 -3.479 1 78.56 116 SER A O 1
ATOM 898 N N . GLY A 1 117 ? 13.203 -11.031 -3.066 1 73.06 117 GLY A N 1
ATOM 899 C CA . GLY A 1 117 ? 14.625 -11.031 -3.354 1 73.06 117 GLY A CA 1
ATOM 900 C C . GLY A 1 117 ? 15.461 -11.602 -2.225 1 73.06 117 GLY A C 1
ATOM 901 O O . GLY A 1 117 ? 16.594 -12.039 -2.441 1 73.06 117 GLY A O 1
ATOM 902 N N . THR A 1 118 ? 14.883 -11.625 -1.055 1 70.88 118 THR A N 1
ATOM 903 C CA . THR A 1 118 ? 15.703 -11.93 0.113 1 70.88 118 THR A CA 1
ATOM 904 C C . THR A 1 118 ? 15.297 -13.273 0.719 1 70.88 118 THR A C 1
ATOM 906 O O . THR A 1 118 ? 16.094 -13.914 1.417 1 70.88 118 THR A O 1
ATOM 909 N N . GLU A 1 119 ? 14.141 -13.766 0.425 1 83.44 119 GLU A N 1
ATOM 910 C CA . GLU A 1 119 ? 13.609 -15.008 0.973 1 83.44 119 GLU A CA 1
ATOM 911 C C . GLU A 1 119 ? 12.953 -15.852 -0.113 1 83.44 119 GLU A C 1
ATOM 913 O O . GLU A 1 119 ? 12.477 -15.32 -1.117 1 83.44 119 GLU A O 1
ATOM 918 N N . PRO A 1 120 ? 13.031 -17.172 0.025 1 92.88 120 PRO A N 1
ATOM 919 C CA . PRO A 1 120 ? 12.367 -18.062 -0.94 1 92.88 120 PRO A CA 1
ATOM 920 C C . PRO A 1 120 ? 10.852 -18.047 -0.815 1 92.88 120 PRO A C 1
ATOM 922 O O . PRO A 1 120 ? 10.25 -19.047 -0.417 1 92.88 120 PRO A O 1
ATOM 925 N N . LYS A 1 121 ? 10.266 -16.922 -1.179 1 90.44 121 LYS A N 1
ATOM 926 C CA . LYS A 1 121 ? 8.828 -16.672 -1.047 1 90.44 121 LYS A CA 1
ATOM 927 C C . LYS A 1 121 ? 8.242 -16.125 -2.342 1 90.44 121 LYS A C 1
ATOM 929 O O . LYS A 1 121 ? 8.898 -15.359 -3.049 1 90.44 121 LYS A O 1
ATOM 934 N N . ILE A 1 122 ? 7.117 -16.594 -2.592 1 91.81 122 ILE A N 1
ATOM 935 C CA . ILE A 1 122 ? 6.262 -15.898 -3.543 1 91.81 122 ILE A CA 1
ATOM 936 C C . ILE A 1 122 ? 5.199 -15.094 -2.793 1 91.81 122 ILE A C 1
ATOM 938 O O . ILE A 1 122 ? 4.422 -15.656 -2.016 1 91.81 122 ILE A O 1
ATOM 942 N N . LYS A 1 123 ? 5.227 -13.828 -3.029 1 88.5 123 LYS A N 1
ATOM 943 C CA . LYS A 1 123 ? 4.309 -12.922 -2.346 1 88.5 123 LYS A CA 1
ATOM 944 C C . LYS A 1 123 ? 3.193 -12.461 -3.279 1 88.5 123 LYS A C 1
ATOM 946 O O . LYS A 1 123 ? 3.365 -12.445 -4.5 1 88.5 123 LYS A O 1
ATOM 951 N N . TRP A 1 124 ? 2.033 -12.141 -2.623 1 89.31 124 TRP A N 1
ATOM 952 C CA . TRP A 1 124 ? 1.03 -11.406 -3.381 1 89.31 124 TRP A CA 1
ATOM 953 C C . TRP A 1 124 ? 0.546 -10.188 -2.602 1 89.31 124 TRP A C 1
ATOM 955 O O . TRP A 1 124 ? 0.441 -10.227 -1.374 1 89.31 124 TRP A O 1
ATOM 965 N N . TYR A 1 125 ? 0.296 -9.211 -3.383 1 85.25 125 TYR A N 1
ATOM 966 C CA . TYR A 1 125 ? -0.306 -7.961 -2.934 1 85.25 125 TYR A CA 1
ATOM 967 C C . TYR A 1 125 ? -1.578 -7.656 -3.715 1 85.25 125 TYR A C 1
ATOM 969 O O . TYR A 1 125 ? -1.596 -7.746 -4.945 1 85.25 125 TYR A O 1
ATOM 977 N N . SER A 1 126 ? -2.58 -7.262 -2.896 1 86.31 126 SER A N 1
ATOM 978 C CA . SER A 1 126 ? -3.854 -6.996 -3.561 1 86.31 126 SER A CA 1
ATOM 979 C C . SER A 1 126 ? -4.512 -5.738 -3.006 1 86.31 126 SER A C 1
ATOM 981 O O . SER A 1 126 ? -4.289 -5.371 -1.852 1 86.31 126 SER A O 1
ATOM 983 N N . GLU A 1 127 ? -5.27 -5.172 -3.896 1 84.75 127 GLU A N 1
ATOM 984 C CA . GLU A 1 127 ? -6.012 -3.979 -3.51 1 84.75 127 GLU A CA 1
ATOM 985 C C . GLU A 1 127 ? -7.328 -3.873 -4.277 1 84.75 127 GLU A C 1
ATOM 987 O O . GLU A 1 127 ? -7.379 -4.164 -5.477 1 84.75 127 GLU A O 1
ATOM 992 N N . MET A 1 128 ? -8.359 -3.467 -3.5 1 85.81 128 MET A N 1
ATOM 993 C CA . MET A 1 128 ? -9.664 -3.184 -4.098 1 85.81 128 MET A CA 1
ATOM 994 C C . MET A 1 128 ? -10.242 -1.885 -3.545 1 85.81 128 MET A C 1
ATOM 996 O O . MET A 1 128 ? -10.227 -1.66 -2.334 1 85.81 128 MET A O 1
ATOM 1000 N N . ARG A 1 129 ? -10.633 -1.083 -4.473 1 82.38 129 ARG A N 1
ATOM 1001 C CA . ARG A 1 129 ? -11.32 0.128 -4.035 1 82.38 129 ARG A CA 1
ATOM 1002 C C . ARG A 1 129 ? -12.688 -0.201 -3.451 1 82.38 129 ARG A C 1
ATOM 1004 O O . ARG A 1 129 ? -13.391 -1.077 -3.957 1 82.38 129 ARG A O 1
ATOM 1011 N N . SER A 1 130 ? -13.023 0.505 -2.338 1 82.94 130 SER A N 1
ATOM 1012 C CA . SER A 1 130 ? -14.312 0.271 -1.691 1 82.94 130 SER A CA 1
ATOM 1013 C C . SER A 1 130 ? -15 1.586 -1.337 1 82.94 130 SER A C 1
ATOM 1015 O O . SER A 1 130 ? -14.344 2.543 -0.922 1 82.94 130 SER A O 1
ATOM 1017 N N . ALA A 1 131 ? -16.328 1.543 -1.664 1 75.5 131 ALA A N 1
ATOM 1018 C CA . ALA A 1 131 ? -17.125 2.602 -1.041 1 75.5 131 ALA A CA 1
ATOM 1019 C C . ALA A 1 131 ? -17.344 2.318 0.442 1 75.5 131 ALA A C 1
ATOM 1021 O O . ALA A 1 131 ? -17.375 1.159 0.862 1 75.5 131 ALA A O 1
ATOM 1022 N N . GLY A 1 132 ? -17.422 3.326 1.27 1 73.69 132 GLY A N 1
ATOM 1023 C CA . GLY A 1 132 ? -17.516 3.211 2.717 1 73.69 132 GLY A CA 1
ATOM 1024 C C . GLY A 1 132 ? -18.594 2.25 3.168 1 73.69 132 GLY A C 1
ATOM 1025 O O . GLY A 1 132 ? -18.391 1.453 4.086 1 73.69 132 GLY A O 1
ATOM 1026 N N . ASP A 1 133 ? -19.75 2.182 2.438 1 79.75 133 ASP A N 1
ATOM 1027 C CA . ASP A 1 133 ? -20.875 1.379 2.883 1 79.75 133 ASP A CA 1
ATOM 1028 C C . ASP A 1 133 ? -20.828 -0.029 2.297 1 79.75 133 ASP A C 1
ATOM 1030 O O . ASP A 1 133 ? -21.672 -0.872 2.602 1 79.75 133 ASP A O 1
ATOM 1034 N N . ARG A 1 134 ? -19.828 -0.326 1.575 1 84.75 134 ARG A N 1
ATOM 1035 C CA . ARG A 1 134 ? -19.734 -1.624 0.912 1 84.75 134 ARG A CA 1
ATOM 1036 C C . ARG A 1 134 ? -18.484 -2.371 1.329 1 84.75 134 ARG A C 1
ATOM 1038 O O . ARG A 1 134 ? -18.078 -3.33 0.668 1 84.75 134 ARG A O 1
ATOM 1045 N N . ARG A 1 135 ? -17.969 -2.064 2.438 1 84.81 135 ARG A N 1
ATOM 1046 C CA . ARG A 1 135 ? -16.672 -2.596 2.863 1 84.81 135 ARG A CA 1
ATOM 1047 C C . ARG A 1 135 ? -16.75 -4.105 3.062 1 84.81 135 ARG A C 1
ATOM 1049 O O . ARG A 1 135 ? -15.836 -4.832 2.664 1 84.81 135 ARG A O 1
ATOM 1056 N N . GLN A 1 136 ? -17.859 -4.516 3.666 1 86.62 136 GLN A N 1
ATOM 1057 C CA . GLN A 1 136 ? -17.984 -5.945 3.932 1 86.62 136 GLN A CA 1
ATOM 1058 C C . GLN A 1 136 ? -18.094 -6.738 2.635 1 86.62 136 GLN A C 1
ATOM 1060 O O . GLN A 1 136 ? -17.391 -7.734 2.445 1 86.62 136 GLN A O 1
ATOM 1065 N N . ALA A 1 137 ? -18.922 -6.273 1.742 1 87.94 137 ALA A N 1
ATOM 1066 C CA . ALA A 1 137 ? -19.109 -6.957 0.465 1 87.94 137 ALA A CA 1
ATOM 1067 C C . ALA A 1 137 ? -17.828 -6.922 -0.365 1 87.94 137 ALA A C 1
ATOM 1069 O O . ALA A 1 137 ? -17.453 -7.922 -0.982 1 87.94 137 ALA A O 1
ATOM 1070 N N . CYS A 1 138 ? -17.125 -5.766 -0.356 1 88 138 CYS A N 1
ATOM 1071 C CA . CYS A 1 138 ? -15.891 -5.617 -1.109 1 88 138 CYS A CA 1
ATOM 1072 C C . CYS A 1 138 ? -14.789 -6.5 -0.53 1 88 138 CYS A C 1
ATOM 1074 O O . CYS A 1 138 ? -13.984 -7.062 -1.272 1 88 138 CYS A O 1
ATOM 1076 N N . GLY A 1 139 ? -14.828 -6.672 0.819 1 88.5 139 GLY A N 1
ATOM 1077 C CA . GLY A 1 139 ? -13.867 -7.551 1.463 1 88.5 139 GLY A CA 1
ATOM 1078 C C . GLY A 1 139 ? -14.039 -9.008 1.081 1 88.5 139 GLY A C 1
ATOM 1079 O O . GLY A 1 139 ? -13.062 -9.703 0.807 1 88.5 139 GLY A O 1
ATOM 1080 N N . ALA A 1 140 ? -15.258 -9.43 1.065 1 88.81 140 ALA A N 1
ATOM 1081 C CA . ALA A 1 140 ? -15.531 -10.805 0.667 1 88.81 140 ALA A CA 1
ATOM 1082 C C . ALA A 1 140 ? -15.148 -11.047 -0.789 1 88.81 140 ALA A C 1
ATOM 1084 O O . ALA A 1 140 ? -14.617 -12.109 -1.13 1 88.81 140 ALA A O 1
ATOM 1085 N N . LEU A 1 141 ? -15.414 -10.031 -1.584 1 90.69 141 LEU A N 1
ATOM 1086 C CA . LEU A 1 141 ? -15.078 -10.133 -3 1 90.69 141 LEU A CA 1
ATOM 1087 C C . LEU A 1 141 ? -13.57 -10.18 -3.203 1 90.69 141 LEU A C 1
ATOM 1089 O O . LEU A 1 141 ? -13.07 -10.961 -4.016 1 90.69 141 LEU A O 1
ATOM 1093 N N . LEU A 1 142 ? -12.859 -9.367 -2.486 1 90.25 142 LEU A N 1
ATOM 1094 C CA . LEU A 1 142 ? -11.398 -9.352 -2.578 1 90.25 142 LEU A CA 1
ATOM 1095 C C . LEU A 1 142 ? -10.82 -10.695 -2.139 1 90.25 142 LEU A C 1
ATOM 1097 O O . LEU A 1 142 ? -9.898 -11.211 -2.773 1 90.25 142 LEU A O 1
ATOM 1101 N N . GLU A 1 143 ? -11.32 -11.266 -1.103 1 91.19 143 GLU A N 1
ATOM 1102 C CA . GLU A 1 143 ? -10.852 -12.57 -0.637 1 91.19 143 GLU A CA 1
ATOM 1103 C C . GLU A 1 143 ? -11.086 -13.648 -1.69 1 91.19 143 GLU A C 1
ATOM 1105 O O . GLU A 1 143 ? -10.219 -14.492 -1.932 1 91.19 143 GLU A O 1
ATOM 1110 N N . GLU A 1 144 ? -12.242 -13.617 -2.262 1 92.19 144 GLU A N 1
ATOM 1111 C CA . GLU A 1 144 ? -12.547 -14.562 -3.334 1 92.19 144 GLU A CA 1
ATOM 1112 C C . GLU A 1 144 ? -11.57 -14.406 -4.496 1 92.19 144 GLU A C 1
ATOM 1114 O O . GLU A 1 144 ? -11.078 -15.398 -5.039 1 92.19 144 GLU A O 1
ATOM 1119 N N . LEU A 1 145 ? -11.32 -13.18 -4.887 1 93.31 145 LEU A N 1
ATOM 1120 C CA . LEU A 1 145 ? -10.422 -12.891 -5.992 1 93.31 145 LEU A CA 1
ATOM 1121 C C . LEU A 1 145 ? -9.008 -13.391 -5.691 1 93.31 145 LEU A C 1
ATOM 1123 O O . LEU A 1 145 ? -8.398 -14.062 -6.52 1 93.31 145 LEU A O 1
ATOM 1127 N N . VAL A 1 146 ? -8.531 -13.086 -4.527 1 92.94 146 VAL A N 1
ATOM 1128 C CA . VAL A 1 146 ? -7.184 -13.477 -4.133 1 92.94 146 VAL A CA 1
ATOM 1129 C C . VAL A 1 146 ? -7.066 -15 -4.117 1 92.94 146 VAL A C 1
ATOM 1131 O O . VAL A 1 146 ? -6.082 -15.562 -4.605 1 92.94 146 VAL A O 1
ATOM 1134 N N . LEU A 1 147 ? -8.086 -15.625 -3.627 1 94.88 147 LEU A N 1
ATOM 1135 C CA . LEU A 1 147 ? -8.094 -17.078 -3.607 1 94.88 147 LEU A CA 1
ATOM 1136 C C . LEU A 1 147 ? -8.047 -17.656 -5.023 1 94.88 147 LEU A C 1
ATOM 1138 O O . LEU A 1 147 ? -7.293 -18.578 -5.301 1 94.88 147 LEU A O 1
ATOM 1142 N N . ALA A 1 148 ? -8.828 -17.094 -5.84 1 95.25 148 ALA A N 1
ATOM 1143 C CA . ALA A 1 148 ? -8.844 -17.547 -7.23 1 95.25 148 ALA A CA 1
ATOM 1144 C C . ALA A 1 148 ? -7.477 -17.359 -7.879 1 95.25 148 ALA A C 1
ATOM 1146 O O . ALA A 1 148 ? -6.988 -18.25 -8.57 1 95.25 148 ALA A O 1
ATOM 1147 N N . VAL A 1 149 ? -6.836 -16.234 -7.641 1 96.44 149 VAL A N 1
ATOM 1148 C CA . VAL A 1 149 ? -5.535 -15.938 -8.227 1 96.44 149 VAL A CA 1
ATOM 1149 C C . VAL A 1 149 ? -4.492 -16.922 -7.707 1 96.44 149 VAL A C 1
ATOM 1151 O O . VAL A 1 149 ? -3.76 -17.531 -8.492 1 96.44 149 VAL A O 1
ATOM 1154 N N . VAL A 1 150 ? -4.438 -17.156 -6.434 1 96.94 150 VAL A N 1
ATOM 1155 C CA . VAL A 1 150 ? -3.41 -17.984 -5.812 1 96.94 150 VAL A CA 1
ATOM 1156 C C . VAL A 1 150 ? -3.607 -19.438 -6.211 1 96.94 150 VAL A C 1
ATOM 1158 O O . VAL A 1 150 ? -2.646 -20.125 -6.559 1 96.94 150 VAL A O 1
ATOM 1161 N N . ARG A 1 151 ? -4.812 -19.906 -6.266 1 96.81 151 ARG A N 1
ATOM 1162 C CA . ARG A 1 151 ? -5.082 -21.297 -6.602 1 96.81 151 ARG A CA 1
ATOM 1163 C C . ARG A 1 151 ? -4.832 -21.562 -8.078 1 96.81 151 ARG A C 1
ATOM 1165 O O . ARG A 1 151 ? -4.23 -22.578 -8.438 1 96.81 151 ARG A O 1
ATOM 1172 N N . GLN A 1 152 ? -5.285 -20.688 -8.867 1 97.31 152 GLN A N 1
ATOM 1173 C CA . GLN A 1 152 ? -5.184 -20.922 -10.305 1 97.31 152 GLN A CA 1
ATOM 1174 C C . GLN A 1 152 ? -3.758 -20.703 -10.805 1 97.31 152 GLN A C 1
ATOM 1176 O O . GLN 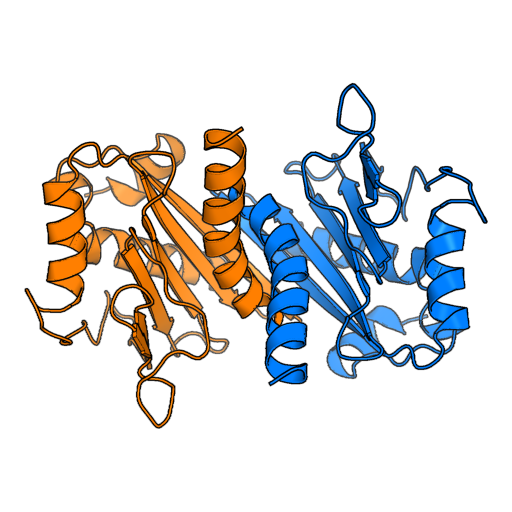A 1 152 ? -3.271 -21.438 -11.664 1 97.31 152 GLN A O 1
ATOM 1181 N N . LEU A 1 153 ? -3.043 -19.703 -10.258 1 98.06 153 LEU A N 1
ATOM 1182 C CA . LEU A 1 153 ? -1.766 -19.312 -10.852 1 98.06 153 LEU A CA 1
ATOM 1183 C C . LEU A 1 153 ? -0.605 -19.953 -10.094 1 98.06 153 LEU A C 1
ATOM 1185 O O . LEU A 1 153 ? 0.463 -20.188 -10.664 1 98.06 153 LEU A O 1
ATOM 1189 N N . LEU A 1 154 ? -0.754 -20.281 -8.805 1 97.69 154 LEU A N 1
ATOM 1190 C CA . LEU A 1 154 ? 0.342 -20.859 -8.031 1 97.69 154 LEU A CA 1
ATOM 1191 C C . LEU A 1 154 ? 0.032 -22.297 -7.625 1 97.69 154 LEU A C 1
ATOM 1193 O O . LEU A 1 154 ? 0.943 -23.109 -7.477 1 97.69 154 LEU A O 1
ATOM 1197 N N . ASP A 1 155 ? -1.223 -22.672 -7.391 1 96.75 155 ASP A N 1
ATOM 1198 C CA . ASP A 1 155 ? -1.644 -23.984 -6.93 1 96.75 155 ASP A CA 1
ATOM 1199 C C . ASP A 1 155 ? -0.726 -24.5 -5.82 1 96.75 155 ASP A C 1
ATOM 1201 O O . ASP A 1 155 ? -0.047 -25.516 -5.988 1 96.75 155 ASP A O 1
ATOM 1205 N N . PRO A 1 156 ? -0.811 -23.859 -4.648 1 96.81 156 PRO A N 1
ATOM 1206 C CA . PRO A 1 156 ? 0.133 -24.203 -3.586 1 96.81 156 PRO A CA 1
ATOM 1207 C C . PRO A 1 156 ? 0.057 -25.688 -3.197 1 96.81 156 PRO A C 1
ATOM 1209 O O . PRO A 1 156 ? 1.088 -26.312 -2.959 1 96.81 156 PRO A O 1
ATOM 1212 N N . VAL A 1 157 ? -1.081 -26.297 -3.186 1 94.12 157 VAL A N 1
ATOM 1213 C CA . VAL A 1 157 ? -1.236 -27.688 -2.791 1 94.12 157 VAL A CA 1
ATOM 1214 C C . VAL A 1 157 ? -0.643 -28.594 -3.867 1 94.12 157 VAL A C 1
ATOM 1216 O O . VAL A 1 157 ? 0.173 -29.469 -3.568 1 94.12 157 VAL A O 1
ATOM 1219 N N . GLY A 1 158 ? -1.034 -28.391 -5.094 1 96 158 GLY A N 1
ATOM 1220 C CA . GLY A 1 158 ? -0.561 -29.219 -6.188 1 96 158 GLY A CA 1
ATOM 1221 C C . GLY A 1 158 ? 0.936 -29.109 -6.414 1 96 158 GLY A C 1
ATOM 1222 O O . GLY A 1 158 ? 1.57 -30.078 -6.863 1 96 158 GLY A O 1
ATOM 1223 N N . ASN A 1 159 ? 1.516 -27.922 -6.031 1 97.19 159 ASN A N 1
ATOM 1224 C CA . ASN A 1 159 ? 2.93 -27.703 -6.309 1 97.19 159 ASN A CA 1
ATOM 1225 C C . ASN A 1 159 ? 3.775 -27.812 -5.043 1 97.19 159 ASN A C 1
ATOM 1227 O O . ASN A 1 159 ? 4.98 -27.562 -5.07 1 97.19 159 ASN A O 1
ATOM 1231 N N . GLY A 1 160 ? 3.182 -28.203 -3.947 1 95.44 160 GLY A N 1
ATOM 1232 C CA . GLY A 1 160 ? 3.91 -28.438 -2.711 1 95.44 160 GLY A CA 1
ATOM 1233 C C . GLY A 1 160 ? 4.492 -27.172 -2.107 1 95.44 160 GLY A C 1
ATOM 1234 O O . GLY A 1 160 ? 5.566 -27.203 -1.503 1 95.44 160 GLY A O 1
ATOM 1235 N N . LEU A 1 161 ? 3.881 -26 -2.336 1 97 161 LEU A N 1
ATOM 1236 C CA . LEU A 1 161 ? 4.309 -24.766 -1.699 1 97 161 LEU A CA 1
ATOM 1237 C C . LEU A 1 161 ? 3.83 -24.703 -0.252 1 97 161 LEU A C 1
ATOM 1239 O O . LEU A 1 161 ? 2.717 -25.125 0.058 1 97 161 LEU A O 1
ATOM 1243 N N . GLU A 1 162 ? 4.648 -24.203 0.621 1 95.88 162 GLU A N 1
ATOM 1244 C CA . GLU A 1 162 ? 4.281 -24.109 2.031 1 95.88 162 GLU A CA 1
ATOM 1245 C C . GLU A 1 162 ? 3.418 -22.875 2.289 1 95.88 162 GLU A C 1
ATOM 1247 O O . GLU A 1 162 ? 3.855 -21.75 2.057 1 95.88 162 GLU A O 1
ATOM 1252 N N . VAL A 1 163 ? 2.225 -23.156 2.764 1 94.56 163 VAL A N 1
ATOM 1253 C CA . VAL A 1 163 ? 1.259 -22.094 3.039 1 94.56 163 VAL A CA 1
ATOM 1254 C C . VAL A 1 163 ? 1.387 -21.641 4.492 1 94.56 163 VAL A C 1
ATOM 1256 O O . VAL A 1 163 ? 1.61 -22.469 5.387 1 94.56 163 VAL A O 1
ATOM 1259 N N . ARG A 1 164 ? 1.205 -20.344 4.707 1 91.44 164 ARG A N 1
ATOM 1260 C CA . ARG A 1 164 ? 1.186 -19.859 6.082 1 91.44 164 ARG A CA 1
ATOM 1261 C C . ARG A 1 164 ? 0.051 -20.484 6.875 1 91.44 164 ARG A C 1
ATOM 1263 O O . ARG A 1 164 ? -1.048 -20.688 6.352 1 91.44 164 ARG A O 1
ATOM 1270 N N . PRO A 1 165 ? 0.333 -20.75 8.125 1 89.88 165 PRO A N 1
ATOM 1271 C CA . PRO A 1 165 ? -0.731 -21.312 8.953 1 89.88 165 PRO A CA 1
ATOM 1272 C C . PRO A 1 165 ? -2.008 -20.469 8.93 1 89.88 165 PRO A C 1
ATOM 1274 O O . PRO A 1 165 ? -3.111 -21.031 8.906 1 89.88 165 PRO A O 1
ATOM 1277 N N . GLU A 1 166 ? -1.903 -19.188 8.867 1 84.94 166 GLU A N 1
ATOM 1278 C CA . GLU A 1 166 ? -3.031 -18.25 8.898 1 84.94 166 GLU A CA 1
ATOM 1279 C C . GLU A 1 166 ? -3.848 -18.328 7.613 1 84.94 166 GLU A C 1
ATOM 1281 O O . GLU A 1 166 ? -5.008 -17.922 7.582 1 84.94 166 GLU A O 1
ATOM 1286 N N . ASP A 1 167 ? -3.141 -18.906 6.621 1 87.94 167 ASP A N 1
ATOM 1287 C CA . ASP A 1 167 ? -3.799 -18.938 5.316 1 87.94 167 ASP A CA 1
ATOM 1288 C C . ASP A 1 167 ? -4.262 -20.359 4.977 1 87.94 167 ASP A C 1
ATOM 1290 O O . ASP A 1 167 ? -4.891 -20.578 3.938 1 87.94 167 ASP A O 1
ATOM 1294 N N . HIS A 1 168 ? -4.008 -21.297 5.832 1 82.81 168 HIS A N 1
ATOM 1295 C CA . HIS A 1 168 ? -4.199 -22.719 5.539 1 82.81 168 HIS A CA 1
ATOM 1296 C C . HIS A 1 168 ? -5.664 -23.016 5.238 1 82.81 168 HIS A C 1
ATOM 1298 O O . HIS A 1 168 ? -5.969 -23.703 4.262 1 82.81 168 HIS A O 1
ATOM 1304 N N . ALA A 1 169 ? -6.48 -22.469 6.055 1 75.81 169 ALA A N 1
ATOM 1305 C CA . ALA A 1 169 ? -7.895 -22.766 5.863 1 75.81 169 ALA A CA 1
ATOM 1306 C C . ALA A 1 169 ? -8.398 -22.234 4.527 1 75.81 169 ALA A C 1
ATOM 1308 O O . ALA A 1 169 ? -9.195 -22.891 3.848 1 75.81 169 ALA A O 1
ATOM 1309 N N . LEU A 1 170 ? -7.887 -21.219 4.078 1 77.31 170 LEU A N 1
ATOM 1310 C CA . LEU A 1 170 ? -8.344 -20.547 2.869 1 77.31 170 LEU A CA 1
ATOM 1311 C C . LEU A 1 170 ? -7.727 -21.188 1.628 1 77.31 170 LEU A C 1
ATOM 1313 O O . LEU A 1 170 ? -8.422 -21.406 0.629 1 77.31 170 LEU A O 1
ATOM 1317 N N . LEU A 1 171 ? -6.523 -21.531 1.739 1 85.44 171 LEU A N 1
ATOM 1318 C CA . LEU A 1 171 ? -5.812 -21.922 0.529 1 85.44 171 LEU A CA 1
ATOM 1319 C C . LEU A 1 171 ? -5.812 -23.438 0.367 1 85.44 171 LEU A C 1
ATOM 1321 O O . LEU A 1 171 ? -5.535 -23.953 -0.719 1 85.44 171 LEU A O 1
ATOM 1325 N N . THR A 1 172 ? -6.195 -24.141 1.498 1 72.38 172 THR A N 1
ATOM 1326 C CA . THR A 1 172 ? -6.105 -25.594 1.409 1 72.38 172 THR A CA 1
ATOM 1327 C C . THR A 1 172 ? -7.496 -26.219 1.431 1 72.38 172 THR A C 1
ATOM 1329 O O . THR A 1 172 ? -7.629 -27.438 1.335 1 72.38 172 THR A O 1
ATOM 1332 N N . ALA A 1 173 ? -8.43 -25.312 1.715 1 60.12 173 ALA A N 1
ATOM 1333 C CA . ALA A 1 173 ? -9.773 -25.875 1.667 1 60.12 173 ALA A CA 1
ATOM 1334 C C . ALA A 1 173 ? -10.094 -26.406 0.275 1 60.12 173 ALA A C 1
ATOM 1336 O O . ALA A 1 173 ? -9.734 -25.797 -0.732 1 60.12 173 ALA A O 1
ATOM 1337 N N . ALA A 1 174 ? -10.312 -27.828 0.177 1 50.56 174 ALA A N 1
ATOM 1338 C CA . ALA A 1 174 ? -10.664 -28.609 -1.008 1 50.56 174 ALA A CA 1
ATOM 1339 C C . ALA A 1 174 ? -11.945 -28.078 -1.651 1 50.56 174 ALA A C 1
ATOM 1341 O O . ALA A 1 174 ? -12.852 -27.609 -0.956 1 50.56 174 ALA A O 1
ATOM 1342 N N . VAL B 1 1 ? 14.156 14.484 -18.828 1 30.77 1 VAL B N 1
ATOM 1343 C CA . VAL B 1 1 ? 15.086 13.508 -18.281 1 30.77 1 VAL B CA 1
ATOM 1344 C C . VAL B 1 1 ? 15.195 13.695 -16.766 1 30.77 1 VAL B C 1
ATOM 1346 O O . VAL B 1 1 ? 15.133 12.719 -16 1 30.77 1 VAL B O 1
ATOM 1349 N N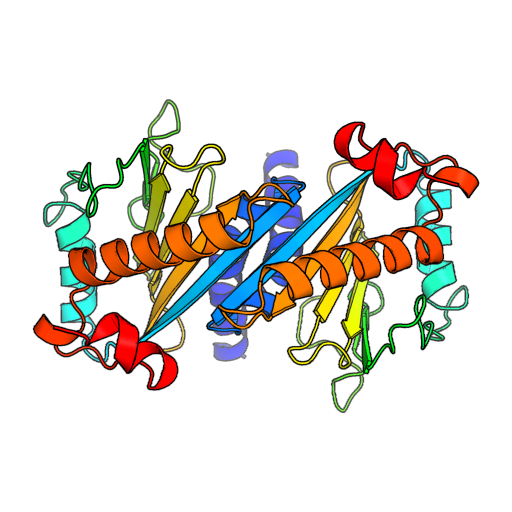 . GLU B 1 2 ? 15.367 14.836 -16.375 1 31.03 2 GLU B N 1
ATOM 1350 C CA . GLU B 1 2 ? 15.523 15.266 -14.992 1 31.03 2 GLU B CA 1
ATOM 1351 C C . GLU B 1 2 ? 14.227 15.102 -14.211 1 31.03 2 GLU B C 1
ATOM 1353 O O . GLU B 1 2 ? 14.234 14.641 -13.07 1 31.03 2 GLU B O 1
ATOM 1358 N N . MET B 1 3 ? 13.156 15.602 -14.797 1 27.58 3 MET B N 1
ATOM 1359 C CA . MET B 1 3 ? 11.836 15.555 -14.164 1 27.58 3 MET B CA 1
ATOM 1360 C C . MET B 1 3 ? 11.344 14.117 -14.031 1 27.58 3 MET B C 1
ATOM 1362 O O . MET B 1 3 ? 10.695 13.773 -13.039 1 27.58 3 MET B O 1
ATOM 1366 N N . ALA B 1 4 ? 11.578 13.297 -15.078 1 32.5 4 ALA B N 1
ATOM 1367 C CA . ALA B 1 4 ? 11.195 11.891 -15 1 32.5 4 ALA B CA 1
ATOM 1368 C C . ALA B 1 4 ? 11.945 11.188 -13.867 1 32.5 4 ALA B C 1
ATOM 1370 O O . ALA B 1 4 ? 11.375 10.328 -13.188 1 32.5 4 ALA B O 1
ATOM 1371 N N . LYS B 1 5 ? 13.117 11.594 -13.617 1 37 5 LYS B N 1
ATOM 1372 C CA . LYS B 1 5 ? 13.961 11.062 -12.547 1 37 5 LYS B CA 1
ATOM 1373 C C . LYS B 1 5 ? 13.43 11.484 -11.18 1 37 5 LYS B C 1
ATOM 1375 O O . LYS B 1 5 ? 13.484 10.703 -10.227 1 37 5 LYS B O 1
ATOM 1380 N N . GLN B 1 6 ? 13.086 12.688 -11.039 1 36.56 6 GLN B N 1
ATOM 1381 C CA . GLN B 1 6 ? 12.531 13.227 -9.805 1 36.56 6 GLN B CA 1
ATOM 1382 C C . GLN B 1 6 ? 11.219 12.547 -9.445 1 36.56 6 GLN B C 1
ATOM 1384 O O . GLN B 1 6 ? 10.961 12.25 -8.273 1 36.56 6 GLN B O 1
ATOM 1389 N N . LEU B 1 7 ? 10.406 12.414 -10.453 1 34.88 7 LEU B N 1
ATOM 1390 C CA . LEU B 1 7 ? 9.148 11.703 -10.273 1 34.88 7 LEU B CA 1
ATOM 1391 C C . LEU B 1 7 ? 9.391 10.25 -9.891 1 34.88 7 LEU B C 1
ATOM 1393 O O . LEU B 1 7 ? 8.703 9.703 -9.031 1 34.88 7 LEU B O 1
ATOM 1397 N N . ALA B 1 8 ? 10.391 9.68 -10.391 1 40.09 8 ALA B N 1
ATOM 1398 C CA . ALA B 1 8 ? 10.867 8.344 -10.039 1 40.09 8 ALA B CA 1
ATOM 1399 C C . ALA B 1 8 ? 11.352 8.305 -8.594 1 40.09 8 ALA B C 1
ATOM 1401 O O . ALA B 1 8 ? 11.078 7.348 -7.863 1 40.09 8 ALA B O 1
ATOM 1402 N N . SER B 1 9 ? 12.047 9.344 -8.141 1 40.31 9 SER B N 1
ATOM 1403 C CA . SER B 1 9 ? 12.516 9.453 -6.762 1 40.31 9 SER B CA 1
ATOM 1404 C C . SER B 1 9 ? 11.352 9.664 -5.801 1 40.31 9 SER B C 1
ATOM 1406 O O . SER B 1 9 ? 11.32 9.094 -4.711 1 40.31 9 SER B O 1
ATOM 1408 N N . GLU B 1 10 ? 10.562 10.648 -6.074 1 39.59 10 GLU B N 1
ATOM 1409 C CA . GLU B 1 10 ? 9.391 10.906 -5.238 1 39.59 10 GLU B CA 1
ATOM 1410 C C . GLU B 1 10 ? 8.492 9.68 -5.16 1 39.59 10 GLU B C 1
ATOM 1412 O O . GLU B 1 10 ? 7.902 9.398 -4.113 1 39.59 10 GLU B O 1
ATOM 1417 N N . GLY B 1 11 ? 8.305 9.086 -6.23 1 40.38 11 GLY B N 1
ATOM 1418 C CA . GLY B 1 11 ? 7.594 7.824 -6.254 1 40.38 11 GLY B CA 1
ATOM 1419 C C . GLY B 1 11 ? 8.188 6.781 -5.328 1 40.38 11 GLY B C 1
ATOM 1420 O O . GLY B 1 11 ? 7.469 5.953 -4.77 1 40.38 11 GLY B O 1
ATOM 1421 N N . LYS B 1 12 ? 9.5 6.98 -5.172 1 41.31 12 LYS B N 1
ATOM 1422 C CA . LYS B 1 12 ? 10.234 6.066 -4.305 1 41.31 12 LYS B CA 1
ATOM 1423 C C . LYS B 1 12 ? 9.852 6.273 -2.84 1 41.31 12 LYS B C 1
ATOM 1425 O O . LYS B 1 12 ? 9.672 5.309 -2.098 1 41.31 12 LYS B O 1
ATOM 1430 N N . SER B 1 13 ? 9.875 7.582 -2.498 1 42.19 13 SER B N 1
ATOM 1431 C CA . SER B 1 13 ? 9.625 7.828 -1.082 1 42.19 13 SER B CA 1
ATOM 1432 C C . SER B 1 13 ? 8.258 7.289 -0.665 1 42.19 13 SER B C 1
ATOM 1434 O O . SER B 1 13 ? 8.109 6.734 0.426 1 42.19 13 SER B O 1
ATOM 1436 N N . CYS B 1 14 ? 7.211 7.594 -1.445 1 42.06 14 CYS B N 1
ATOM 1437 C CA . CYS B 1 14 ? 5.906 7.02 -1.127 1 42.06 14 CYS B CA 1
ATOM 1438 C C . CYS B 1 14 ? 5.961 5.5 -1.14 1 42.06 14 CYS B C 1
ATOM 1440 O O . CYS B 1 14 ? 5.387 4.844 -0.267 1 42.06 14 CYS B O 1
ATOM 1442 N N . LEU B 1 15 ? 6.777 5.059 -2.025 1 42.88 15 LEU B N 1
ATOM 1443 C CA . LEU B 1 15 ? 6.988 3.627 -2.219 1 42.88 15 LEU B CA 1
ATOM 1444 C C . LEU B 1 15 ? 7.512 2.979 -0.943 1 42.88 15 LEU B C 1
ATOM 1446 O O . LEU B 1 15 ? 7.078 1.884 -0.575 1 42.88 15 LEU B O 1
ATOM 1450 N N . GLU B 1 16 ? 8.422 3.693 -0.397 1 42.19 16 GLU B N 1
ATOM 1451 C CA . GLU B 1 16 ? 9.062 3.221 0.824 1 42.19 16 GLU B CA 1
ATOM 1452 C C . GLU B 1 16 ? 8.07 3.146 1.979 1 42.19 16 GLU B C 1
ATOM 1454 O O . GLU B 1 16 ? 8.133 2.227 2.801 1 42.19 16 GLU B O 1
ATOM 1459 N N . HIS B 1 17 ? 7.27 4.051 2.107 1 42.66 17 HIS B N 1
ATOM 1460 C CA . HIS B 1 17 ? 6.277 3.992 3.176 1 42.66 17 HIS B CA 1
ATOM 1461 C C . HIS B 1 17 ? 5.34 2.805 2.992 1 42.66 17 HIS B C 1
ATOM 1463 O O . HIS B 1 17 ? 5.039 2.092 3.953 1 42.66 17 HIS B O 1
ATOM 1469 N N . LEU B 1 18 ? 4.875 2.713 1.757 1 46.53 18 LEU B N 1
ATOM 1470 C CA . LEU B 1 18 ? 3.969 1.604 1.48 1 46.53 18 LEU B CA 1
ATOM 1471 C C . LEU B 1 18 ? 4.672 0.264 1.68 1 46.53 18 LEU B C 1
ATOM 1473 O O . LEU B 1 18 ? 4.055 -0.706 2.123 1 46.53 18 LEU B O 1
ATOM 1477 N N . ALA B 1 19 ? 5.957 0.25 1.416 1 45.38 19 ALA B N 1
ATOM 1478 C CA . ALA B 1 19 ? 6.785 -0.922 1.677 1 45.38 19 ALA B CA 1
ATOM 1479 C C . ALA B 1 19 ? 6.746 -1.308 3.152 1 45.38 19 ALA B C 1
ATOM 1481 O O . ALA B 1 19 ? 6.809 -2.492 3.494 1 45.38 19 ALA B O 1
ATOM 1482 N N . GLN B 1 20 ? 6.801 -0.374 3.912 1 45.31 20 GLN B N 1
ATOM 1483 C CA . GLN B 1 20 ? 6.781 -0.669 5.34 1 45.31 20 GLN B CA 1
ATOM 1484 C C . GLN B 1 20 ? 5.496 -1.396 5.73 1 45.31 20 GLN B C 1
ATOM 1486 O O . GLN B 1 20 ? 5.496 -2.203 6.664 1 45.31 20 GLN B O 1
ATOM 1491 N N . LEU B 1 21 ? 4.438 -0.966 4.961 1 47.16 21 LEU B N 1
ATOM 1492 C CA . LEU B 1 21 ? 3.23 -1.739 5.227 1 47.16 21 LEU B CA 1
ATOM 1493 C C . LEU B 1 21 ? 3.395 -3.18 4.754 1 47.16 21 LEU B C 1
ATOM 1495 O O . LEU B 1 21 ? 2.719 -4.082 5.254 1 47.16 21 LEU B O 1
ATOM 1499 N N . SER B 1 22 ? 4.457 -3.416 3.891 1 47.41 22 SER B N 1
ATOM 1500 C CA . SER B 1 22 ? 4.668 -4.637 3.117 1 47.41 22 SER B CA 1
ATOM 1501 C C . SER B 1 22 ? 5.012 -5.812 4.023 1 47.41 22 SER B C 1
ATOM 1503 O O . SER B 1 22 ? 4.75 -6.965 3.674 1 47.41 22 SER B O 1
ATOM 1505 N N . ASP B 1 23 ? 5.57 -5.449 5.172 1 50.97 23 ASP B N 1
ATOM 1506 C CA . ASP B 1 23 ? 5.891 -6.68 5.887 1 50.97 23 ASP B CA 1
ATOM 1507 C C . ASP B 1 23 ? 4.703 -7.148 6.73 1 50.97 23 ASP B C 1
ATOM 1509 O O . ASP B 1 23 ? 4.852 -8.023 7.586 1 50.97 23 ASP B O 1
ATOM 1513 N N . SER B 1 24 ? 3.551 -6.562 6.324 1 63.03 24 SER B N 1
ATOM 1514 C CA . SER B 1 24 ? 2.387 -7.043 7.066 1 63.03 24 SER B CA 1
ATOM 1515 C C . SER B 1 24 ? 1.455 -7.852 6.172 1 63.03 24 SER B C 1
ATOM 1517 O O . SER B 1 24 ? 1.183 -7.457 5.035 1 63.03 24 SER B O 1
ATOM 1519 N N . TYR B 1 25 ? 1.317 -9.125 6.68 1 76.81 25 TYR B N 1
ATOM 1520 C CA . TYR B 1 25 ? 0.415 -10.016 5.957 1 76.81 25 TYR B CA 1
ATOM 1521 C C . TYR B 1 25 ? -0.963 -10.039 6.609 1 76.81 25 TYR B C 1
ATOM 1523 O O . TYR B 1 25 ? -1.087 -9.859 7.82 1 76.81 25 TYR B O 1
ATOM 1531 N N . GLY B 1 26 ? -2.002 -10.031 5.734 1 79.81 26 GLY B N 1
ATOM 1532 C CA . GLY B 1 26 ? -3.373 -10.078 6.215 1 79.81 26 GLY B CA 1
ATOM 1533 C C . GLY B 1 26 ? -4.281 -9.07 5.531 1 79.81 26 GLY B C 1
ATOM 1534 O O . GLY B 1 26 ? -4.02 -8.664 4.395 1 79.81 26 GLY B O 1
ATOM 1535 N N . LEU B 1 27 ? -5.453 -8.789 6.238 1 82.56 27 LEU B N 1
ATOM 1536 C CA . LEU B 1 27 ? -6.453 -7.871 5.715 1 82.56 27 LEU B CA 1
ATOM 1537 C C . LEU B 1 27 ? -6.25 -6.469 6.277 1 82.56 27 LEU B C 1
ATOM 1539 O O . LEU B 1 27 ? -6.117 -6.297 7.492 1 82.56 27 LEU B O 1
ATOM 1543 N N . PHE B 1 28 ? -6.254 -5.484 5.352 1 83.38 28 PHE B N 1
ATOM 1544 C CA . PHE B 1 28 ? -6.039 -4.098 5.754 1 83.38 28 PHE B CA 1
ATOM 1545 C C . PHE B 1 28 ? -7.062 -3.18 5.094 1 83.38 28 PHE B C 1
ATOM 1547 O O . PHE B 1 28 ? -7.598 -3.5 4.031 1 83.38 28 PHE B O 1
ATOM 1554 N N . LEU B 1 29 ? -7.297 -2.139 5.824 1 86.19 29 LEU B N 1
ATOM 1555 C CA . LEU B 1 29 ? -8.047 -1.007 5.293 1 86.19 29 LEU B CA 1
ATOM 1556 C C . LEU B 1 29 ? -7.152 0.218 5.145 1 86.19 29 LEU B C 1
ATOM 1558 O O . LEU B 1 29 ? -6.273 0.455 5.977 1 86.19 29 LEU B O 1
ATOM 1562 N N . SER B 1 30 ? -7.391 0.95 4.07 1 85.5 30 SER B N 1
ATOM 1563 C CA . SER B 1 30 ? -6.645 2.188 3.881 1 85.5 30 SER B CA 1
ATOM 1564 C C . SER B 1 30 ? -7.562 3.336 3.479 1 85.5 30 SER B C 1
ATOM 1566 O O . SER B 1 30 ? -8.609 3.111 2.863 1 85.5 30 SER B O 1
ATOM 1568 N N . SER B 1 31 ? -7.266 4.477 3.926 1 86.94 31 SER B N 1
ATOM 1569 C CA . SER B 1 31 ? -7.895 5.742 3.568 1 86.94 31 SER B CA 1
ATOM 1570 C C . SER B 1 31 ? -6.852 6.82 3.291 1 86.94 31 SER B C 1
ATOM 1572 O O . SER B 1 31 ? -6.199 7.312 4.215 1 86.94 31 SER B O 1
ATOM 1574 N N . ASN B 1 32 ? -6.684 7.105 1.992 1 85.62 32 ASN B N 1
ATOM 1575 C CA . ASN B 1 32 ? -5.621 8 1.556 1 85.62 32 ASN B CA 1
ATOM 1576 C C . ASN B 1 32 ? -6.172 9.188 0.771 1 85.62 32 ASN B C 1
ATOM 1578 O O . ASN B 1 32 ? -7.148 9.047 0.029 1 85.62 32 ASN B O 1
ATOM 1582 N N . SER B 1 33 ? -5.555 10.352 0.991 1 88.56 33 SER B N 1
ATOM 1583 C CA . SER B 1 33 ? -5.961 11.555 0.271 1 88.56 33 SER B CA 1
ATOM 1584 C C . SER B 1 33 ? -4.906 12.648 0.376 1 88.56 33 SER B C 1
ATOM 1586 O O . SER B 1 33 ? -3.738 12.367 0.656 1 88.56 33 SER B O 1
ATOM 1588 N N . TYR B 1 34 ? -5.285 13.844 -0.05 1 90.94 34 TYR B N 1
ATOM 1589 C CA . TYR B 1 34 ? -4.375 14.984 0.013 1 90.94 34 TYR B CA 1
ATOM 1590 C C . TYR B 1 34 ? -5.148 16.297 0.145 1 90.94 34 TYR B C 1
ATOM 1592 O O . TYR B 1 34 ? -6.367 16.328 -0.053 1 90.94 34 TYR B O 1
ATOM 1600 N N . VAL B 1 35 ? -4.465 17.297 0.56 1 95.31 35 VAL B N 1
ATOM 1601 C CA . VAL B 1 35 ? -4.883 18.688 0.423 1 95.31 35 VAL B CA 1
ATOM 1602 C C . VAL B 1 35 ? -3.844 19.453 -0.386 1 95.31 35 VAL B C 1
ATOM 1604 O O . VAL B 1 35 ? -2.652 19.156 -0.336 1 95.31 35 VAL B O 1
ATOM 1607 N N . LYS B 1 36 ? -4.332 20.438 -1.114 1 95.81 36 LYS B N 1
ATOM 1608 C CA . LYS B 1 36 ? -3.402 21.328 -1.813 1 95.81 36 LYS B CA 1
ATOM 1609 C C . LYS B 1 36 ? -2.914 22.438 -0.897 1 95.81 36 LYS B C 1
ATOM 1611 O O . LYS B 1 36 ? -3.709 23.062 -0.185 1 95.81 36 LYS B O 1
ATOM 1616 N N . SER B 1 37 ? -1.661 22.531 -0.838 1 96.31 37 SER B N 1
ATOM 1617 C CA . SER B 1 37 ? -0.986 23.578 -0.078 1 96.31 37 SER B CA 1
ATOM 1618 C C . SER B 1 37 ? -0.056 24.391 -0.969 1 96.31 37 SER B C 1
ATOM 1620 O O . SER B 1 37 ? 1.107 24.031 -1.158 1 96.31 37 SER B O 1
ATOM 1622 N N . SER B 1 38 ? -0.469 25.578 -1.403 1 94.31 38 SER B N 1
ATOM 1623 C CA . SER B 1 38 ? 0.291 26.344 -2.383 1 94.31 38 SER B CA 1
ATOM 1624 C C . SER B 1 38 ? 1.329 27.234 -1.702 1 94.31 38 SER B C 1
ATOM 1626 O O . SER B 1 38 ? 2.162 27.844 -2.371 1 94.31 38 SER B O 1
ATOM 1628 N N . ASP B 1 39 ? 1.327 27.297 -0.419 1 96.25 39 ASP B N 1
ATOM 1629 C CA . ASP B 1 39 ? 2.283 28.078 0.36 1 96.25 39 ASP B CA 1
ATOM 1630 C C . ASP B 1 39 ? 3.307 27.172 1.04 1 96.25 39 ASP B C 1
ATOM 1632 O O . ASP B 1 39 ? 3.016 26.562 2.07 1 96.25 39 ASP B O 1
ATOM 1636 N N . ALA B 1 40 ? 4.492 27.219 0.52 1 94.19 40 ALA B N 1
ATOM 1637 C CA . ALA B 1 40 ? 5.547 26.344 1.029 1 94.19 40 ALA B CA 1
ATOM 1638 C C . ALA B 1 40 ? 5.914 26.703 2.465 1 94.19 40 ALA B C 1
ATOM 1640 O O . ALA B 1 40 ? 6.258 25.828 3.266 1 94.19 40 ALA B O 1
ATOM 1641 N N . ALA B 1 41 ? 5.902 27.984 2.76 1 95.94 41 ALA B N 1
ATOM 1642 C CA . ALA B 1 41 ? 6.219 28.422 4.117 1 95.94 41 ALA B CA 1
ATOM 1643 C C . ALA B 1 41 ? 5.18 27.922 5.113 1 95.94 41 ALA B C 1
ATOM 1645 O O . ALA B 1 41 ? 5.527 27.484 6.215 1 95.94 41 ALA B O 1
ATOM 1646 N N . LEU B 1 42 ? 3.914 28 4.668 1 97.38 42 LEU B N 1
ATOM 1647 C CA . LEU B 1 42 ? 2.852 27.453 5.512 1 97.38 42 LEU B CA 1
ATOM 1648 C C . LEU B 1 42 ? 3.043 25.969 5.73 1 97.38 42 LEU B C 1
ATOM 1650 O O . LEU B 1 42 ? 2.938 25.484 6.859 1 97.38 42 LEU B O 1
ATOM 1654 N N . THR B 1 43 ? 3.318 25.25 4.672 1 97.38 43 THR B N 1
ATOM 1655 C CA . THR B 1 43 ? 3.52 23.812 4.762 1 97.38 43 THR B CA 1
ATOM 1656 C C . THR B 1 43 ? 4.633 23.484 5.75 1 97.38 43 THR B C 1
ATOM 1658 O O . THR B 1 43 ? 4.473 22.609 6.609 1 97.38 43 THR B O 1
ATOM 1661 N N . ARG B 1 44 ? 5.695 24.234 5.664 1 94.94 44 ARG B N 1
ATOM 1662 C CA . ARG B 1 44 ? 6.812 24.016 6.582 1 94.94 44 ARG B CA 1
ATOM 1663 C C . ARG B 1 44 ? 6.387 24.266 8.023 1 94.94 44 ARG B C 1
ATOM 1665 O O . ARG B 1 44 ? 6.734 23.484 8.922 1 94.94 44 ARG B O 1
ATOM 1672 N N . ARG B 1 45 ? 5.645 25.266 8.227 1 96.75 45 ARG B N 1
ATOM 1673 C CA . ARG B 1 45 ? 5.199 25.625 9.578 1 96.75 45 ARG B CA 1
ATOM 1674 C C . ARG B 1 45 ? 4.289 24.531 10.141 1 96.75 45 ARG B C 1
ATOM 1676 O O . ARG B 1 45 ? 4.344 24.234 11.336 1 96.75 45 ARG B O 1
ATOM 1683 N N . LEU B 1 46 ? 3.449 24 9.305 1 97.75 46 LEU B N 1
ATOM 1684 C CA . LEU B 1 46 ? 2.533 22.953 9.742 1 97.75 46 LEU B CA 1
ATOM 1685 C C . LEU B 1 46 ? 3.299 21.719 10.234 1 97.75 46 LEU B C 1
ATOM 1687 O O . LEU B 1 46 ? 2.961 21.156 11.273 1 97.75 46 LEU B O 1
ATOM 1691 N N . PHE B 1 47 ? 4.324 21.328 9.531 1 97.38 47 PHE B N 1
ATOM 1692 C CA . PHE B 1 47 ? 5.102 20.156 9.938 1 97.38 47 PHE B CA 1
ATOM 1693 C C . PHE B 1 47 ? 5.984 20.5 11.133 1 97.38 47 PHE B C 1
ATOM 1695 O O . PHE B 1 47 ? 6.168 19.672 12.031 1 97.38 47 PHE B O 1
ATOM 1702 N N . GLU B 1 48 ? 6.496 21.75 11.195 1 96.88 48 GLU B N 1
ATOM 1703 C CA . GLU B 1 48 ? 7.273 22.172 12.359 1 96.88 48 GLU B CA 1
ATOM 1704 C C . GLU B 1 48 ? 6.426 22.156 13.625 1 96.88 48 GLU B C 1
ATOM 1706 O O . GLU B 1 48 ? 6.91 21.781 14.695 1 96.88 48 GLU B O 1
ATOM 1711 N N . ARG B 1 49 ? 5.207 22.594 13.484 1 97.19 49 ARG B N 1
ATOM 1712 C CA . ARG B 1 49 ? 4.305 22.594 14.633 1 97.19 49 ARG B CA 1
ATOM 1713 C C . ARG B 1 49 ? 4.082 21.188 15.156 1 97.19 49 ARG B C 1
ATOM 1715 O O . ARG B 1 49 ? 3.949 20.984 16.359 1 97.19 49 ARG B O 1
ATOM 1722 N N . GLN B 1 50 ? 4.051 20.172 14.281 1 97.88 50 GLN B N 1
ATOM 1723 C CA . GLN B 1 50 ? 3.898 18.781 14.711 1 97.88 50 GLN B CA 1
ATOM 1724 C C . GLN B 1 50 ? 5.078 18.344 15.57 1 97.88 50 GLN B C 1
ATOM 1726 O O . GLN B 1 50 ? 4.93 17.484 16.438 1 97.88 50 GLN B O 1
ATOM 1731 N N . ARG B 1 51 ? 6.16 18.969 15.32 1 97.19 51 ARG B N 1
ATOM 1732 C CA . ARG B 1 51 ? 7.383 18.625 16.047 1 97.19 51 ARG B CA 1
ATOM 1733 C C . ARG B 1 51 ? 7.48 19.406 17.344 1 97.19 51 ARG B C 1
ATOM 1735 O O . ARG B 1 51 ? 8.391 19.172 18.141 1 97.19 51 ARG B O 1
ATOM 1742 N N . GLY B 1 52 ? 6.621 20.328 17.672 1 94.56 52 GLY B N 1
ATOM 1743 C CA . GLY B 1 52 ? 6.684 21.188 18.844 1 94.56 52 GLY B CA 1
ATOM 1744 C C . GLY B 1 52 ? 7.441 22.484 18.609 1 94.56 52 GLY B C 1
ATOM 1745 O O . GLY B 1 52 ? 7.848 23.156 19.562 1 94.56 52 GLY B O 1
ATOM 1746 N N . GLY B 1 53 ? 7.664 22.766 17.438 1 90.06 53 GLY B N 1
ATOM 1747 C CA . GLY B 1 53 ? 8.406 23.969 17.094 1 90.06 53 GLY B CA 1
ATOM 1748 C C . GLY B 1 53 ? 9.758 23.672 16.469 1 90.06 53 GLY B C 1
ATOM 1749 O O . GLY B 1 53 ? 10.164 22.516 16.359 1 90.06 53 GLY B O 1
ATOM 1750 N N . LEU B 1 54 ? 10.367 24.75 16.062 1 85.75 54 LEU B N 1
ATOM 1751 C CA . LEU B 1 54 ? 11.641 24.641 15.352 1 85.75 54 LEU B CA 1
ATOM 1752 C C . LEU B 1 54 ? 12.664 23.891 16.203 1 85.75 54 LEU B C 1
ATOM 1754 O O . LEU B 1 54 ? 12.914 24.266 17.359 1 85.75 54 LEU B O 1
ATOM 1758 N N . GLY B 1 55 ? 13.172 22.812 15.688 1 83.94 55 GLY B N 1
ATOM 1759 C CA . GLY B 1 55 ? 14.25 22.062 16.312 1 83.94 55 GLY B CA 1
ATOM 1760 C C . GLY B 1 55 ? 13.789 21.188 17.453 1 83.94 55 GLY B C 1
ATOM 1761 O O . GLY B 1 55 ? 14.602 20.531 18.109 1 83.94 55 GLY B O 1
ATOM 1762 N N . GLN B 1 56 ? 12.5 21.172 17.688 1 87.31 56 GLN B N 1
ATOM 1763 C CA . GLN B 1 56 ? 11.961 20.359 18.766 1 87.31 56 GLN B CA 1
ATOM 1764 C C . GLN B 1 56 ? 11.547 18.969 18.266 1 87.31 56 GLN B C 1
ATOM 1766 O O . GLN B 1 56 ? 11.484 18.734 17.062 1 87.31 56 GLN B O 1
ATOM 1771 N N . ARG B 1 57 ? 11.484 18.078 19.156 1 91.38 57 ARG B N 1
ATOM 1772 C CA . ARG B 1 57 ? 10.945 16.75 18.922 1 91.38 57 ARG B CA 1
ATOM 1773 C C . ARG B 1 57 ? 9.852 16.406 19.922 1 91.38 57 ARG B C 1
ATOM 1775 O O . ARG B 1 57 ? 9.914 15.383 20.594 1 91.38 57 ARG B O 1
ATOM 1782 N N . SER B 1 58 ? 8.914 17.328 20.062 1 94.44 58 SER B N 1
ATOM 1783 C CA . SER B 1 58 ? 7.801 17.188 21 1 94.44 58 SER B CA 1
ATOM 1784 C C . SER B 1 58 ? 6.492 16.938 20.266 1 94.44 58 SER B C 1
ATOM 1786 O O . SER B 1 58 ? 5.617 17.797 20.219 1 94.44 58 SER B O 1
ATOM 1788 N N . TYR B 1 59 ? 6.367 15.711 19.734 1 97.19 59 TYR B N 1
ATOM 1789 C CA . TYR B 1 59 ? 5.195 15.312 18.969 1 97.19 59 TYR B CA 1
ATOM 1790 C C . TYR B 1 59 ? 4.004 15.047 19.875 1 97.19 59 TYR B C 1
ATOM 1792 O O . TYR B 1 59 ? 4.18 14.711 21.047 1 97.19 59 TYR B O 1
ATOM 1800 N N . CYS B 1 60 ? 2.801 15.289 19.406 1 95.06 60 CYS B N 1
ATOM 1801 C CA . CYS B 1 60 ? 1.595 15.023 20.188 1 95.06 60 CYS B CA 1
ATOM 1802 C C . CYS B 1 60 ? 1.515 13.547 20.578 1 95.06 60 CYS B C 1
ATOM 1804 O O . CYS B 1 60 ? 1.903 12.68 19.797 1 95.06 60 CYS B O 1
ATOM 1806 N N . LYS B 1 61 ? 0.976 13.297 21.766 1 94.38 61 LYS B N 1
ATOM 1807 C CA . LYS B 1 61 ? 0.874 11.945 22.297 1 94.38 61 LYS B CA 1
ATOM 1808 C C . LYS B 1 61 ? -0.525 11.375 22.094 1 94.38 61 LYS B C 1
ATOM 1810 O O . LYS B 1 61 ? -0.744 10.172 22.266 1 94.38 61 LYS B O 1
ATOM 1815 N N . GLU B 1 62 ? -1.416 12.328 21.781 1 94.56 62 GLU B N 1
ATOM 1816 C CA . GLU B 1 62 ? -2.797 11.953 21.5 1 94.56 62 GLU B CA 1
ATOM 1817 C C . GLU B 1 62 ? -3.35 12.766 20.328 1 94.56 62 GLU B C 1
ATOM 1819 O O . GLU B 1 62 ? -3.096 13.969 20.219 1 94.56 62 GLU B O 1
ATOM 1824 N N . ILE B 1 63 ? -4.035 12.125 19.5 1 95.25 63 ILE B N 1
ATOM 1825 C CA . ILE B 1 63 ? -4.777 12.773 18.422 1 95.25 63 ILE B CA 1
ATOM 1826 C C . ILE B 1 63 ? -6.25 12.375 18.5 1 95.25 63 ILE B C 1
ATOM 1828 O O . ILE B 1 63 ? -6.594 11.211 18.281 1 95.25 63 ILE B O 1
ATOM 1832 N N . GLY B 1 64 ? -7.152 13.406 18.656 1 93.69 64 GLY B N 1
ATOM 1833 C CA . GLY B 1 64 ? -8.492 13.023 19.062 1 93.69 64 GLY B CA 1
ATOM 1834 C C . GLY B 1 64 ? -8.523 12.125 20.281 1 93.69 64 GLY B C 1
ATOM 1835 O O . GLY B 1 64 ? -7.922 12.445 21.312 1 93.69 64 GLY B O 1
ATOM 1836 N N . ARG B 1 65 ? -9.188 11 20.219 1 93.25 65 ARG B N 1
ATOM 1837 C CA . ARG B 1 65 ? -9.219 10.062 21.328 1 93.25 65 ARG B CA 1
ATOM 1838 C C . ARG B 1 65 ? -8.172 8.969 21.156 1 93.25 65 ARG B C 1
ATOM 1840 O O . ARG B 1 65 ? -8.078 8.047 21.969 1 93.25 65 ARG B O 1
ATOM 1847 N N . PHE B 1 66 ? -7.359 9.008 20.125 1 93.94 66 PHE B N 1
ATOM 1848 C CA . PHE B 1 66 ? -6.422 7.938 19.797 1 93.94 66 PHE B CA 1
ATOM 1849 C C . PHE B 1 66 ? -5.055 8.211 20.422 1 93.94 66 PHE B C 1
ATOM 1851 O O . PHE B 1 66 ? -4.5 9.297 20.266 1 93.94 66 PHE B O 1
ATOM 1858 N N . GLN B 1 67 ? -4.555 7.18 21.062 1 93.62 67 GLN B N 1
ATOM 1859 C CA . GLN B 1 67 ? -3.229 7.289 21.656 1 93.62 67 GLN B CA 1
ATOM 1860 C C . GLN B 1 67 ? -2.133 7.012 20.641 1 93.62 67 GLN B C 1
ATOM 1862 O O . GLN B 1 67 ? -2.178 6.008 19.922 1 93.62 67 GLN B O 1
ATOM 1867 N N . VAL B 1 68 ? -1.128 7.945 20.578 1 94.44 68 VAL B N 1
ATOM 1868 C CA . VAL B 1 68 ? 0.036 7.754 19.719 1 94.44 68 VAL B CA 1
ATOM 1869 C C . VAL B 1 68 ? 1.065 6.879 20.422 1 94.44 68 VAL B C 1
ATOM 1871 O O . VAL B 1 68 ? 1.512 7.203 21.531 1 94.44 68 VAL B O 1
ATOM 1874 N N . THR B 1 69 ? 1.424 5.734 19.75 1 93.81 69 THR B N 1
ATOM 1875 C CA . THR B 1 69 ? 2.332 4.789 20.391 1 93.81 69 THR B CA 1
ATOM 1876 C C . THR B 1 69 ? 3.725 4.875 19.781 1 93.81 69 THR B C 1
ATOM 1878 O O . THR B 1 69 ? 4.684 4.32 20.312 1 93.81 69 THR B O 1
ATOM 1881 N N . GLY B 1 70 ? 3.908 5.586 18.672 1 92.94 70 GLY B N 1
ATOM 1882 C CA . GLY B 1 70 ? 5.191 5.758 18 1 92.94 70 GLY B CA 1
ATOM 1883 C C . GLY B 1 70 ? 5.164 6.832 16.922 1 92.94 70 GLY B C 1
ATOM 1884 O O . GLY B 1 70 ? 4.102 7.156 16.391 1 92.94 70 GLY B O 1
ATOM 1885 N N . ILE B 1 71 ? 6.359 7.398 16.688 1 94.44 71 ILE B N 1
ATOM 1886 C CA . ILE B 1 71 ? 6.562 8.422 15.664 1 94.44 71 ILE B CA 1
ATOM 1887 C C . ILE B 1 71 ? 7.773 8.062 14.805 1 94.44 71 ILE B C 1
ATOM 1889 O O . ILE B 1 71 ? 8.805 7.637 15.328 1 94.44 71 ILE B O 1
ATOM 1893 N N . ARG B 1 72 ? 7.602 8.172 13.5 1 90.5 72 ARG B N 1
ATOM 1894 C CA . ARG B 1 72 ? 8.734 8.164 12.578 1 90.5 72 ARG B CA 1
ATOM 1895 C C . ARG B 1 72 ? 8.758 9.43 11.727 1 90.5 72 ARG B C 1
ATOM 1897 O O . ARG B 1 72 ? 7.805 9.711 11 1 90.5 72 ARG B O 1
ATOM 1904 N N . ASP B 1 73 ? 9.781 10.211 11.93 1 92.81 73 ASP B N 1
ATOM 1905 C CA . ASP B 1 73 ? 9.992 11.422 11.148 1 92.81 73 ASP B CA 1
ATOM 1906 C C . ASP B 1 73 ? 11.195 11.273 10.219 1 92.81 73 ASP B C 1
ATOM 1908 O O . ASP B 1 73 ? 12.336 11.477 10.641 1 92.81 73 ASP B O 1
ATOM 1912 N N . LEU B 1 74 ? 10.93 11.023 8.961 1 86.31 74 LEU B N 1
ATOM 1913 C CA . LEU B 1 74 ? 12.008 10.766 8.016 1 86.31 74 LEU B CA 1
ATOM 1914 C C . LEU B 1 74 ? 12.594 12.078 7.492 1 86.31 74 LEU B C 1
ATOM 1916 O O . LEU B 1 74 ? 13.547 12.07 6.711 1 86.31 74 LEU B O 1
ATOM 1920 N N . THR B 1 75 ? 12.016 13.141 7.902 1 89.12 75 THR B N 1
ATOM 1921 C CA . THR B 1 75 ? 12.586 14.445 7.59 1 89.12 75 THR B CA 1
ATOM 1922 C C . THR B 1 75 ? 13.758 14.758 8.516 1 89.12 75 THR B C 1
ATOM 1924 O O . THR B 1 75 ? 14.844 15.133 8.047 1 89.12 75 THR B O 1
ATOM 1927 N N . THR B 1 76 ? 13.602 14.5 9.773 1 93.31 76 THR B N 1
ATOM 1928 C CA . THR B 1 76 ? 14.602 14.875 10.766 1 93.31 76 THR B CA 1
ATOM 1929 C C . THR B 1 76 ? 15.461 13.672 11.148 1 93.31 76 THR B C 1
ATOM 1931 O O . THR B 1 76 ? 16.469 13.82 11.844 1 93.31 76 THR B O 1
ATOM 1934 N N . GLY B 1 77 ? 15.023 12.5 10.727 1 89.75 77 GLY B N 1
ATOM 1935 C CA . GLY B 1 77 ? 15.789 11.305 11.039 1 89.75 77 GLY B CA 1
ATOM 1936 C C . GLY B 1 77 ? 15.5 10.758 12.422 1 89.75 77 GLY B C 1
ATOM 1937 O O . GLY B 1 77 ? 16.406 10.273 13.109 1 89.75 77 GLY B O 1
ATOM 1938 N N . TYR B 1 78 ? 14.266 10.812 12.82 1 94.69 78 TYR B N 1
ATOM 1939 C CA . TYR B 1 78 ? 13.859 10.359 14.141 1 94.69 78 TYR B CA 1
ATOM 1940 C C . TYR B 1 78 ? 12.867 9.203 14.039 1 94.69 78 TYR B C 1
ATOM 1942 O O . TYR B 1 78 ? 11.953 9.234 13.211 1 94.69 78 TYR B O 1
ATOM 1950 N N . ASP B 1 79 ? 13.055 8.156 14.852 1 92.69 79 ASP B N 1
ATOM 1951 C CA . ASP B 1 79 ? 12.117 7.043 15.008 1 92.69 79 ASP B CA 1
ATOM 1952 C C . ASP B 1 79 ? 12.055 6.586 16.469 1 92.69 79 ASP B C 1
ATOM 1954 O O . ASP B 1 79 ? 13 5.973 16.969 1 92.69 79 ASP B O 1
ATOM 1958 N N . SER B 1 80 ? 10.875 6.855 17.109 1 95.19 80 SER B N 1
ATOM 1959 C CA . SER B 1 80 ? 10.734 6.57 18.531 1 95.19 80 SER B CA 1
ATOM 1960 C C . SER B 1 80 ? 10.641 5.07 18.781 1 95.19 80 SER B C 1
ATOM 1962 O O . SER B 1 80 ? 10.734 4.621 19.938 1 95.19 80 SER B O 1
ATOM 1964 N N . ARG B 1 81 ? 10.508 4.277 17.797 1 91.31 81 ARG B N 1
ATOM 1965 C CA . ARG B 1 81 ? 10.25 2.848 17.938 1 91.31 81 ARG B CA 1
ATOM 1966 C C . ARG B 1 81 ? 11.555 2.057 17.891 1 91.31 81 ARG B C 1
ATOM 1968 O O . ARG B 1 81 ? 11.562 0.847 18.125 1 91.31 81 ARG B O 1
ATOM 1975 N N . THR B 1 82 ? 12.633 2.775 17.562 1 92.19 82 THR B N 1
ATOM 1976 C CA . THR B 1 82 ? 13.938 2.121 17.5 1 92.19 82 THR B CA 1
ATOM 1977 C C . THR B 1 82 ? 14.75 2.422 18.766 1 92.19 82 THR B C 1
ATOM 1979 O O . THR B 1 82 ? 14.531 3.445 19.422 1 92.19 82 THR B O 1
ATOM 1982 N N . SER B 1 83 ? 15.68 1.609 19.078 1 94.94 83 SER B N 1
ATOM 1983 C CA . SER B 1 83 ? 16.438 1.713 20.312 1 94.94 83 SER B CA 1
ATOM 1984 C C . SER B 1 83 ? 17.328 2.953 20.312 1 94.94 83 SER B C 1
ATOM 1986 O O . SER B 1 83 ? 17.531 3.578 21.359 1 94.94 83 SER B O 1
ATOM 1988 N N . ASP B 1 84 ? 17.812 3.393 19.125 1 95.69 84 ASP B N 1
ATOM 1989 C CA . ASP B 1 84 ? 18.719 4.535 19.062 1 95.69 84 ASP B CA 1
ATOM 1990 C C . ASP B 1 84 ? 18.016 5.777 18.547 1 95.69 84 ASP B C 1
ATOM 1992 O O . ASP B 1 84 ? 18.641 6.801 18.281 1 95.69 84 ASP B O 1
ATOM 1996 N N . GLY B 1 85 ? 16.828 5.668 18.297 1 94.12 85 GLY B N 1
ATOM 1997 C CA . GLY B 1 85 ? 16.031 6.801 17.859 1 94.12 85 GLY B CA 1
ATOM 1998 C C . GLY B 1 85 ? 16.172 7.109 16.391 1 94.12 85 GLY B C 1
ATOM 1999 O O . GLY B 1 85 ? 15.664 8.125 15.906 1 94.12 85 GLY B O 1
ATOM 2000 N N . ARG B 1 86 ? 16.906 6.258 15.688 1 91.81 86 ARG B N 1
ATOM 2001 C CA . ARG B 1 86 ? 17.125 6.496 14.266 1 91.81 86 ARG B CA 1
ATOM 2002 C C . ARG B 1 86 ? 16.281 5.562 13.414 1 91.81 86 ARG B C 1
ATOM 2004 O O . ARG B 1 86 ? 16.125 4.379 13.734 1 91.81 86 ARG B O 1
ATOM 2011 N N . PRO B 1 87 ? 15.812 6.188 12.312 1 85.12 87 PRO B N 1
ATOM 2012 C CA . PRO B 1 87 ? 15.016 5.328 11.438 1 85.12 87 PRO B CA 1
ATOM 2013 C C . PRO B 1 87 ? 15.859 4.305 10.688 1 85.12 87 PRO B C 1
ATOM 2015 O O . PRO B 1 87 ? 17.031 4.551 10.414 1 85.12 87 PRO B O 1
ATOM 2018 N N . GLU B 1 88 ? 15.234 3.211 10.422 1 73.69 88 GLU B N 1
ATOM 2019 C CA . GLU B 1 88 ? 15.867 2.186 9.594 1 73.69 88 GLU B CA 1
ATOM 2020 C C . GLU B 1 88 ? 15.719 2.504 8.109 1 73.69 88 GLU B C 1
ATOM 2022 O O . GLU B 1 88 ? 16.453 1.97 7.281 1 73.69 88 GLU B O 1
ATOM 2027 N N . LEU B 1 89 ? 14.766 3.393 7.828 1 72.38 89 LEU B N 1
ATOM 2028 C CA . LEU B 1 89 ? 14.508 3.805 6.457 1 72.38 89 LEU B CA 1
ATOM 2029 C C . LEU B 1 89 ? 15.328 5.035 6.09 1 72.38 89 LEU B C 1
ATOM 2031 O O . LEU B 1 89 ? 15.719 5.809 6.965 1 72.38 89 LEU B O 1
ATOM 2035 N N . PRO B 1 90 ? 15.516 5.09 4.738 1 72.62 90 PRO B N 1
ATOM 2036 C CA . PRO B 1 90 ? 16.219 6.305 4.312 1 72.62 90 PRO B CA 1
ATOM 2037 C C . PRO B 1 90 ? 15.422 7.578 4.609 1 72.62 90 PRO B C 1
ATOM 2039 O O . PRO B 1 90 ? 14.195 7.555 4.625 1 72.62 90 PRO B O 1
ATOM 2042 N N . LEU B 1 91 ? 16.156 8.641 4.758 1 75.75 91 LEU B N 1
ATOM 2043 C CA . LEU B 1 91 ? 15.555 9.945 5.02 1 75.75 91 LEU B CA 1
ATOM 2044 C C . LEU B 1 91 ? 14.844 10.477 3.777 1 75.75 91 LEU B C 1
ATOM 2046 O O . LEU B 1 91 ? 15.227 10.141 2.652 1 75.75 91 LEU B O 1
ATOM 2050 N N . ASN B 1 92 ? 13.742 11.195 4.098 1 73.81 92 ASN B N 1
ATOM 2051 C CA . ASN B 1 92 ? 13.062 11.945 3.049 1 73.81 92 ASN B CA 1
ATOM 2052 C C . ASN B 1 92 ? 13.711 13.312 2.83 1 73.81 92 ASN B C 1
ATOM 2054 O O . ASN B 1 92 ? 13.227 14.32 3.34 1 73.81 92 ASN B O 1
ATOM 2058 N N . VAL B 1 93 ? 14.672 13.289 1.935 1 73.69 93 VAL B N 1
ATOM 2059 C CA . VAL B 1 93 ? 15.43 14.516 1.72 1 73.69 93 VAL B CA 1
ATOM 2060 C C . VAL B 1 93 ? 14.617 15.477 0.86 1 73.69 93 VAL B C 1
ATOM 2062 O O . VAL B 1 93 ? 14.047 15.086 -0.16 1 73.69 93 VAL B O 1
ATOM 2065 N N . GLY B 1 94 ? 14.523 16.766 1.26 1 77.19 94 GLY B N 1
ATOM 2066 C CA . GLY B 1 94 ? 13.867 17.797 0.467 1 77.19 94 GLY B CA 1
ATOM 2067 C C . GLY B 1 94 ? 12.367 17.859 0.685 1 77.19 94 GLY B C 1
ATOM 2068 O O . GLY B 1 94 ? 11.68 18.656 0.054 1 77.19 94 GLY B O 1
ATOM 2069 N N . GLY B 1 95 ? 11.898 17.094 1.603 1 86.62 95 GLY B N 1
ATOM 2070 C CA . GLY B 1 95 ? 10.469 17.094 1.884 1 86.62 95 GLY B CA 1
ATOM 2071 C C . GLY B 1 95 ? 10.148 16.75 3.326 1 86.62 95 GLY B C 1
ATOM 2072 O O . GLY B 1 95 ? 11.039 16.703 4.176 1 86.62 95 GLY B O 1
ATOM 2073 N N . GLU B 1 96 ? 8.891 16.766 3.625 1 90.25 96 GLU B N 1
ATOM 2074 C CA . GLU B 1 96 ? 8.391 16.406 4.949 1 90.25 96 GLU B CA 1
ATOM 2075 C C . GLU B 1 96 ? 7.723 15.031 4.938 1 90.25 96 GLU B C 1
ATOM 2077 O O . GLU B 1 96 ? 7.012 14.688 3.99 1 90.25 96 GLU B O 1
ATOM 2082 N N . MET B 1 97 ? 8.055 14.227 5.969 1 87.69 97 MET B N 1
ATOM 2083 C CA . MET B 1 97 ? 7.383 12.938 6.113 1 87.69 97 MET B CA 1
ATOM 2084 C C . MET B 1 97 ? 7.371 12.484 7.57 1 87.69 97 MET B C 1
ATOM 2086 O O . MET B 1 97 ? 8.422 12.203 8.141 1 87.69 97 MET B O 1
ATOM 2090 N N . ILE B 1 98 ? 6.164 12.445 8.141 1 91 98 ILE B N 1
ATOM 2091 C CA . ILE B 1 98 ? 5.988 12 9.516 1 91 98 ILE B CA 1
ATOM 2092 C C . ILE B 1 98 ? 4.934 10.891 9.57 1 91 98 ILE B C 1
ATOM 2094 O O . ILE B 1 98 ? 3.865 11.016 8.961 1 91 98 ILE B O 1
ATOM 2098 N N . THR B 1 99 ? 5.293 9.805 10.211 1 90.12 99 THR B N 1
ATOM 2099 C CA . THR B 1 99 ? 4.375 8.695 10.43 1 90.12 99 THR B CA 1
ATOM 2100 C C . THR B 1 99 ? 3.99 8.594 11.898 1 90.12 99 THR B C 1
ATOM 2102 O O . THR B 1 99 ? 4.855 8.633 12.773 1 90.12 99 THR B O 1
ATOM 2105 N N . TYR B 1 100 ? 2.668 8.469 12.133 1 91.88 100 TYR B N 1
ATOM 2106 C CA . TYR B 1 100 ? 2.119 8.25 13.469 1 91.88 100 TYR B CA 1
ATOM 2107 C C . TYR B 1 100 ? 1.581 6.832 13.609 1 91.88 100 TYR B C 1
ATOM 2109 O O . TYR B 1 100 ? 0.842 6.352 12.742 1 91.88 100 TYR B O 1
ATOM 2117 N N . TYR B 1 101 ? 2.047 6.184 14.688 1 90.56 101 TYR B N 1
ATOM 2118 C CA . TYR B 1 101 ? 1.593 4.832 14.992 1 90.56 101 TYR B CA 1
ATOM 2119 C C . TYR B 1 101 ? 0.598 4.836 16.141 1 90.56 101 TYR B C 1
ATOM 2121 O O . TYR B 1 101 ? 0.776 5.562 17.125 1 90.56 101 TYR B O 1
ATOM 2129 N N . PHE B 1 102 ? -0.458 3.996 15.977 1 92.31 102 PHE B N 1
ATOM 2130 C CA . PHE B 1 102 ? -1.529 3.938 16.969 1 92.31 102 PHE B CA 1
ATOM 2131 C C . PHE B 1 102 ? -1.782 2.502 17.406 1 92.31 102 PHE B C 1
ATOM 2133 O O . PHE B 1 102 ? -1.709 1.575 16.594 1 92.31 102 PHE B O 1
ATOM 2140 N N . ALA B 1 103 ? -1.939 2.227 18.781 1 79.31 103 ALA B N 1
ATOM 2141 C CA . ALA B 1 103 ? -2.193 0.885 19.297 1 79.31 103 ALA B CA 1
ATOM 2142 C C . ALA B 1 103 ? -3.689 0.588 19.344 1 79.31 103 ALA B C 1
ATOM 2144 O O . ALA B 1 103 ? -4.098 -0.569 19.469 1 79.31 103 ALA B O 1
ATOM 2145 N N . ASP B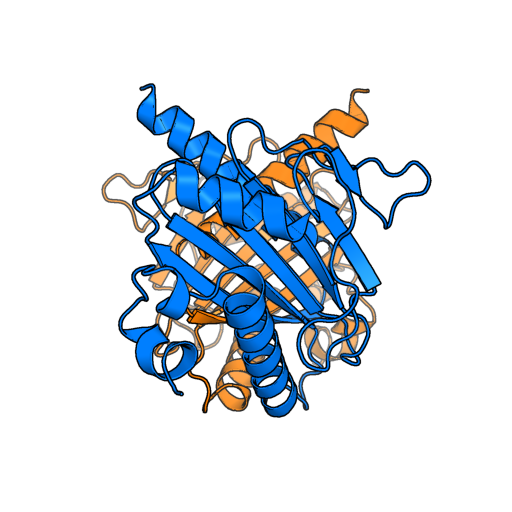 1 104 ? -4.523 1.637 19.469 1 59.09 1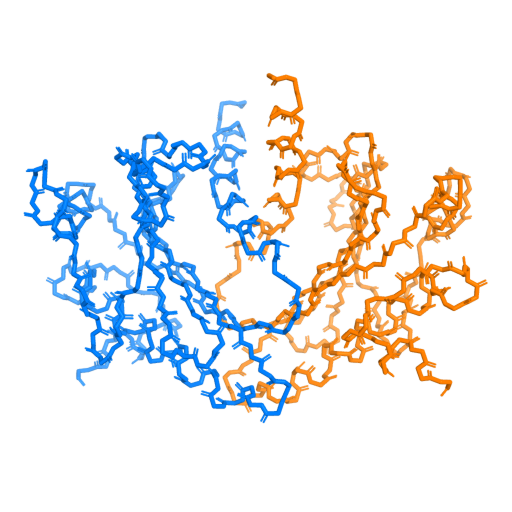04 ASP B N 1
ATOM 2146 C CA . ASP B 1 104 ? -5.863 1.396 20 1 59.09 104 ASP B CA 1
ATOM 2147 C C . ASP B 1 104 ? -6.594 0.331 19.188 1 59.09 104 ASP B C 1
ATOM 2149 O O . ASP B 1 104 ? -7.598 -0.226 19.641 1 59.09 104 ASP B O 1
ATOM 2153 N N . VAL B 1 105 ? -6.305 0.309 17.906 1 56.84 105 VAL B N 1
ATOM 2154 C CA . VAL B 1 105 ? -7.223 -0.679 17.344 1 56.84 105 VAL B CA 1
ATOM 2155 C C . VAL B 1 105 ? -6.559 -2.053 17.328 1 56.84 105 VAL B C 1
ATOM 2157 O O . VAL B 1 105 ? -5.328 -2.154 17.375 1 56.84 105 VAL B O 1
ATOM 2160 N N . GLU B 1 106 ? -7.164 -2.979 18.031 1 55.62 106 GLU B N 1
ATOM 2161 C CA . GLU B 1 106 ? -6.723 -4.359 18.219 1 55.62 106 GLU B CA 1
ATOM 2162 C C . GLU B 1 106 ? -5.633 -4.723 17.203 1 55.62 106 GLU B C 1
ATOM 2164 O O . GLU B 1 106 ? -4.691 -5.445 17.547 1 55.62 106 GLU B O 1
ATOM 2169 N N . LEU B 1 107 ? -5.703 -4.00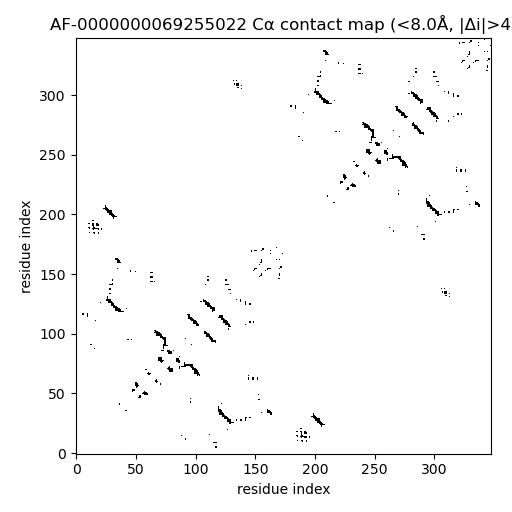8 16.125 1 62.66 107 LEU B N 1
ATOM 2170 C CA . LEU B 1 107 ? -4.758 -4.586 15.18 1 62.66 107 LEU B CA 1
ATOM 2171 C C . LEU B 1 107 ? -3.758 -3.539 14.703 1 62.66 107 LEU B C 1
ATOM 2173 O O . LEU B 1 107 ? -2.791 -3.869 14.016 1 62.66 107 LEU B O 1
ATOM 2177 N N . GLY B 1 108 ? -3.779 -2.277 15.367 1 80.5 108 GLY B N 1
ATOM 2178 C CA . GLY B 1 108 ? -2.781 -1.268 15.047 1 80.5 108 GLY B CA 1
ATOM 2179 C C . GLY B 1 108 ? -3.143 -0.435 13.836 1 80.5 108 GLY B C 1
ATOM 2180 O O . GLY B 1 108 ? -3.85 -0.905 12.938 1 80.5 108 GLY B O 1
ATOM 2181 N N . ALA B 1 109 ? -2.902 0.853 13.828 1 87.38 109 ALA B N 1
ATOM 2182 C CA . ALA B 1 109 ? -3.107 1.767 12.703 1 87.38 109 ALA B CA 1
ATOM 2183 C C . ALA B 1 109 ? -1.92 2.713 12.547 1 87.38 109 ALA B C 1
ATOM 2185 O O . ALA B 1 109 ? -1.198 2.982 13.508 1 87.38 109 ALA B O 1
ATOM 2186 N N . VAL B 1 110 ? -1.729 3.059 11.297 1 88 110 VAL B N 1
ATOM 2187 C CA . VAL B 1 110 ? -0.648 3.99 10.984 1 88 110 VAL B CA 1
ATOM 2188 C C . VAL B 1 110 ? -1.162 5.082 10.055 1 88 110 VAL B C 1
ATOM 2190 O O . VAL B 1 110 ? -1.988 4.82 9.172 1 88 110 VAL B O 1
ATOM 2193 N N . VAL B 1 111 ? -0.771 6.32 10.273 1 88.5 111 VAL B N 1
ATOM 2194 C CA . VAL B 1 111 ? -1.047 7.426 9.359 1 88.5 111 VAL B CA 1
ATOM 2195 C C . VAL B 1 111 ? 0.25 8.164 9.039 1 88.5 111 VAL B C 1
ATOM 2197 O O . VAL B 1 111 ? 0.969 8.594 9.945 1 88.5 111 VAL B O 1
ATOM 2200 N N . THR B 1 112 ? 0.546 8.305 7.789 1 88.5 112 THR B N 1
ATOM 2201 C CA . THR B 1 112 ? 1.711 9.047 7.324 1 88.5 112 THR B CA 1
ATOM 2202 C C . THR B 1 112 ? 1.285 10.328 6.617 1 88.5 112 THR B C 1
ATOM 2204 O O . THR B 1 112 ? 0.4 10.305 5.758 1 88.5 112 THR B O 1
ATOM 2207 N N . LEU B 1 113 ? 1.851 11.438 7.055 1 90.62 113 LEU B N 1
ATOM 2208 C CA . LEU B 1 113 ? 1.725 12.703 6.352 1 90.62 113 LEU B CA 1
ATOM 2209 C C . LEU B 1 113 ? 3.006 13.039 5.594 1 90.62 113 LEU B C 1
ATOM 2211 O O . LEU B 1 113 ? 4.105 12.914 6.141 1 90.62 113 LEU B O 1
ATOM 2215 N N . ARG B 1 114 ? 2.816 13.43 4.324 1 89.88 114 ARG B N 1
ATOM 2216 C CA . ARG B 1 114 ? 4.016 13.742 3.559 1 89.88 114 ARG B CA 1
ATOM 2217 C C . ARG B 1 114 ? 3.729 14.805 2.498 1 89.88 114 ARG B C 1
ATOM 2219 O O . ARG B 1 114 ? 2.596 14.922 2.025 1 89.88 114 ARG B O 1
ATOM 2226 N N . THR B 1 115 ? 4.773 15.555 2.24 1 89.19 115 THR B N 1
ATOM 2227 C CA . THR B 1 115 ? 4.664 16.453 1.103 1 89.19 115 THR B CA 1
ATOM 2228 C C . THR B 1 115 ? 4.957 15.727 -0.204 1 89.19 115 THR B C 1
ATOM 2230 O O . THR B 1 115 ? 5.664 14.719 -0.21 1 89.19 115 THR B O 1
ATOM 2233 N N . SER B 1 116 ? 4.25 16.266 -1.223 1 78.69 116 SER B N 1
ATOM 2234 C CA . SER B 1 116 ? 4.562 15.789 -2.566 1 78.69 116 SER B CA 1
ATOM 2235 C C . SER B 1 116 ? 5.781 16.5 -3.139 1 78.69 116 SER B C 1
ATOM 2237 O O . SER B 1 116 ? 5.941 17.703 -2.959 1 78.69 116 SER B O 1
ATOM 2239 N N . GLY B 1 117 ? 6.738 15.695 -3.715 1 73.12 117 GLY B N 1
ATOM 2240 C CA . GLY B 1 117 ? 7.898 16.297 -4.344 1 73.12 117 GLY B CA 1
ATOM 2241 C C . GLY B 1 117 ? 7.574 16.984 -5.656 1 73.12 117 GLY B C 1
ATOM 2242 O O . GLY B 1 117 ? 8.32 17.859 -6.102 1 73.12 117 GLY B O 1
ATOM 2243 N N . THR B 1 118 ? 6.461 16.625 -6.23 1 70.94 118 THR B N 1
ATOM 2244 C CA . THR B 1 118 ? 6.207 17.062 -7.598 1 70.94 118 THR B CA 1
ATOM 2245 C C . THR B 1 118 ? 5.027 18.031 -7.645 1 70.94 118 THR B C 1
ATOM 2247 O O . THR B 1 118 ? 4.902 18.812 -8.578 1 70.94 118 THR B O 1
ATOM 2250 N N . GLU B 1 119 ? 4.203 18.047 -6.648 1 83.81 119 GLU B N 1
ATOM 2251 C CA . GLU B 1 119 ? 3.014 18.891 -6.59 1 83.81 119 GLU B CA 1
ATOM 2252 C C . GLU B 1 119 ? 2.869 19.547 -5.219 1 83.81 119 GLU B C 1
ATOM 2254 O O . GLU B 1 119 ? 3.348 19.016 -4.215 1 83.81 119 GLU B O 1
ATOM 2259 N N . PRO B 1 120 ? 2.328 20.766 -5.184 1 92.94 120 PRO B N 1
ATOM 2260 C CA . PRO B 1 120 ? 2.096 21.453 -3.908 1 92.94 120 PRO B CA 1
ATOM 2261 C C . PRO B 1 120 ? 0.967 20.812 -3.1 1 92.94 120 PRO B C 1
ATOM 2263 O O . PRO B 1 120 ? -0.087 21.422 -2.914 1 92.94 120 PRO B O 1
ATOM 2266 N N . LYS B 1 121 ? 1.216 19.594 -2.619 1 90.56 121 LYS B N 1
ATOM 2267 C CA . LYS B 1 121 ? 0.231 18.797 -1.898 1 90.56 121 LYS B CA 1
ATOM 2268 C C . LYS B 1 121 ? 0.814 18.234 -0.601 1 90.56 121 LYS B C 1
ATOM 2270 O O . LYS B 1 121 ? 2 17.906 -0.538 1 90.56 121 LYS B O 1
ATOM 2275 N N . ILE B 1 122 ? -0.002 18.25 0.332 1 91.94 122 ILE B N 1
ATOM 2276 C CA . ILE B 1 122 ? 0.25 17.406 1.499 1 91.94 122 ILE B CA 1
ATOM 2277 C C . ILE B 1 122 ? -0.621 16.156 1.431 1 91.94 122 ILE B C 1
ATOM 2279 O O . ILE B 1 122 ? -1.849 16.25 1.358 1 91.94 122 ILE B O 1
ATOM 2283 N N . LYS B 1 123 ? 0.034 15.047 1.429 1 88.62 123 LYS B N 1
ATOM 2284 C CA . LYS B 1 123 ? -0.655 13.766 1.315 1 88.62 123 LYS B CA 1
ATOM 2285 C C . LYS B 1 123 ? -0.685 13.039 2.656 1 88.62 123 LYS B C 1
ATOM 2287 O O . LYS B 1 123 ? 0.176 13.266 3.51 1 88.62 123 LYS B O 1
ATOM 2292 N N . TRP B 1 124 ? -1.759 12.211 2.777 1 89.31 124 TRP B N 1
ATOM 2293 C CA . TRP B 1 124 ? -1.707 11.25 3.875 1 89.31 124 TRP B CA 1
ATOM 2294 C C . TRP B 1 124 ? -2.027 9.844 3.381 1 89.31 124 TRP B C 1
ATOM 2296 O O . TRP B 1 124 ? -2.855 9.664 2.482 1 89.31 124 TRP B O 1
ATOM 2306 N N . TYR B 1 125 ? -1.349 8.961 4.016 1 85.25 125 TYR B N 1
ATOM 2307 C CA . TYR B 1 125 ? -1.539 7.523 3.844 1 85.25 125 TYR B CA 1
ATOM 2308 C C . TYR B 1 125 ? -1.834 6.852 5.18 1 85.25 125 TYR B C 1
ATOM 2310 O O . TYR B 1 125 ? -1.141 7.094 6.172 1 85.25 125 TYR B O 1
ATOM 2318 N N . SER B 1 126 ? -2.869 5.992 5.082 1 86.19 126 SER B N 1
ATOM 2319 C CA . SER B 1 126 ? -3.25 5.34 6.332 1 86.19 126 SER B CA 1
ATOM 2320 C C . SER B 1 126 ? -3.543 3.857 6.113 1 86.19 126 SER B C 1
ATOM 2322 O O . SER B 1 126 ? -3.932 3.451 5.016 1 86.19 126 SER B O 1
ATOM 2324 N N . GLU B 1 127 ? -3.301 3.17 7.191 1 84.75 127 GLU B N 1
ATOM 2325 C CA . GLU B 1 127 ? -3.58 1.736 7.164 1 84.75 127 GLU B CA 1
ATOM 2326 C C . GLU B 1 127 ? -3.99 1.228 8.539 1 84.75 127 GLU B C 1
ATOM 2328 O O . GLU B 1 127 ? -3.424 1.641 9.555 1 84.75 127 GLU B O 1
ATOM 2333 N N . MET B 1 128 ? -5.012 0.351 8.492 1 85.62 128 MET B N 1
ATOM 2334 C CA . MET B 1 128 ? -5.445 -0.342 9.703 1 85.62 128 MET B CA 1
ATOM 2335 C C . MET B 1 128 ? -5.668 -1.825 9.43 1 85.62 128 MET B C 1
ATOM 2337 O O . MET B 1 128 ? -6.301 -2.191 8.438 1 85.62 128 MET B O 1
ATOM 2341 N N . ARG B 1 129 ? -5.066 -2.582 10.281 1 82.06 129 ARG B N 1
ATOM 2342 C CA . ARG B 1 129 ? -5.324 -4.016 10.18 1 82.06 129 ARG B CA 1
ATOM 2343 C C . ARG B 1 129 ? -6.754 -4.344 10.594 1 82.06 129 ARG B C 1
ATOM 2345 O O . ARG B 1 129 ? -7.281 -3.764 11.547 1 82.06 129 ARG B O 1
ATOM 2352 N N . SER B 1 130 ? -7.383 -5.277 9.82 1 82.94 130 SER B N 1
ATOM 2353 C CA . SER B 1 130 ? -8.758 -5.668 10.117 1 82.94 130 SER B CA 1
ATOM 2354 C C . SER B 1 130 ? -8.93 -7.184 10.062 1 82.94 130 SER B C 1
ATOM 2356 O O . SER B 1 130 ? -8.336 -7.848 9.203 1 82.94 130 SER B O 1
ATOM 2358 N N . ALA B 1 131 ? -9.672 -7.625 11.109 1 75.44 131 ALA B N 1
ATOM 2359 C CA . ALA B 1 131 ? -10.18 -8.984 10.938 1 75.44 131 ALA B CA 1
ATOM 2360 C C . ALA B 1 131 ? -11.328 -9.016 9.945 1 75.44 131 ALA B C 1
ATOM 2362 O O . ALA B 1 131 ? -12.062 -8.031 9.797 1 75.44 131 ALA B O 1
ATOM 2363 N N . GLY B 1 132 ? -11.484 -10.086 9.203 1 73.81 132 GLY B N 1
ATOM 2364 C CA . GLY B 1 132 ? -12.461 -10.211 8.141 1 73.81 132 GLY B CA 1
ATOM 2365 C C . GLY B 1 132 ? -13.867 -9.836 8.57 1 73.81 132 GLY B C 1
ATOM 2366 O O . GLY B 1 132 ? -14.586 -9.156 7.832 1 73.81 132 GLY B O 1
ATOM 2367 N N . ASP B 1 133 ? -14.25 -10.141 9.852 1 80.12 133 ASP B N 1
ATOM 2368 C CA . ASP B 1 133 ? -15.625 -9.93 10.289 1 80.12 133 ASP B CA 1
ATOM 2369 C C . ASP B 1 133 ? -15.789 -8.547 10.922 1 80.12 133 ASP B C 1
ATOM 2371 O O . ASP B 1 133 ? -16.891 -8.164 11.32 1 80.12 133 ASP B O 1
ATOM 2375 N N . ARG B 1 134 ? -14.773 -7.77 10.93 1 84.94 134 ARG B N 1
ATOM 2376 C CA . ARG B 1 134 ? -14.836 -6.465 11.586 1 84.94 134 ARG B CA 1
ATOM 2377 C C . ARG B 1 134 ? -14.508 -5.344 10.609 1 84.94 134 ARG B C 1
ATOM 2379 O O . ARG B 1 134 ? -14.211 -4.223 11.016 1 84.94 134 ARG B O 1
ATOM 2386 N N . ARG B 1 135 ? -14.695 -5.586 9.391 1 84.69 135 ARG B N 1
ATOM 2387 C CA . ARG B 1 135 ? -14.273 -4.656 8.352 1 84.69 135 ARG B CA 1
ATOM 2388 C C . ARG B 1 135 ? -15.039 -3.34 8.445 1 84.69 135 ARG B C 1
ATOM 2390 O O . ARG B 1 135 ? -14.453 -2.264 8.312 1 84.69 135 ARG B O 1
ATOM 2397 N N . GLN B 1 136 ? -16.328 -3.49 8.695 1 86.69 136 GLN B N 1
ATOM 2398 C CA . GLN B 1 136 ? -17.141 -2.279 8.758 1 86.69 136 GLN B CA 1
ATOM 2399 C C . GLN B 1 136 ? -16.75 -1.423 9.961 1 86.69 136 GLN B C 1
ATOM 2401 O O . GLN B 1 136 ? -16.547 -0.214 9.828 1 86.69 136 GLN B O 1
ATOM 2406 N N . ALA B 1 137 ? -16.609 -2.045 11.086 1 87.88 137 ALA B N 1
ATOM 2407 C CA . ALA B 1 137 ? -16.234 -1.316 12.297 1 87.88 137 ALA B CA 1
ATOM 2408 C C . ALA B 1 137 ? -14.844 -0.721 12.18 1 87.88 137 ALA B C 1
ATOM 2410 O O . ALA B 1 137 ? -14.609 0.423 12.578 1 87.88 137 ALA B O 1
ATOM 2411 N N . CYS B 1 138 ? -13.906 -1.497 11.609 1 87.94 138 CYS B N 1
ATOM 2412 C CA . CYS B 1 138 ? -12.539 -1.03 11.438 1 87.94 138 CYS B CA 1
ATOM 2413 C C . CYS B 1 138 ? -12.477 0.124 10.445 1 87.94 138 CYS B C 1
ATOM 2415 O O . CYS B 1 138 ? -11.695 1.058 10.625 1 87.94 138 CYS B O 1
ATOM 2417 N N . GLY B 1 139 ? -13.383 0.072 9.43 1 88.44 139 GLY B N 1
ATOM 2418 C CA . GLY B 1 139 ? -13.453 1.159 8.461 1 88.44 139 GLY B CA 1
ATOM 2419 C C . GLY B 1 139 ? -13.922 2.467 9.07 1 88.44 139 GLY B C 1
ATOM 2420 O O . GLY B 1 139 ? -13.352 3.525 8.789 1 88.44 139 GLY B O 1
ATOM 2421 N N . ALA B 1 140 ? -14.922 2.375 9.867 1 88.75 140 ALA B N 1
ATOM 2422 C CA . ALA B 1 140 ? -15.422 3.568 10.539 1 88.75 140 ALA B CA 1
ATOM 2423 C C . ALA B 1 140 ? -14.375 4.145 11.492 1 88.75 140 ALA B C 1
ATOM 2425 O O . ALA B 1 140 ? -14.219 5.367 11.586 1 88.75 140 ALA B O 1
ATOM 2426 N N . LEU B 1 141 ? -13.68 3.23 12.125 1 90.69 141 LEU B N 1
ATOM 2427 C CA . LEU B 1 141 ? -12.633 3.652 13.062 1 90.69 141 LEU B CA 1
ATOM 2428 C C . LEU B 1 141 ? -11.484 4.324 12.32 1 90.69 141 LEU B C 1
ATOM 2430 O O . LEU B 1 141 ? -10.961 5.348 12.773 1 90.69 141 LEU B O 1
ATOM 2434 N N . LEU B 1 142 ? -11.102 3.768 11.219 1 90.25 142 LEU B N 1
ATOM 2435 C CA . LEU B 1 142 ? -10.023 4.348 10.414 1 90.25 142 LEU B CA 1
ATOM 2436 C C . LEU B 1 142 ? -10.414 5.73 9.906 1 90.25 142 LEU B C 1
ATOM 2438 O O . LEU B 1 142 ? -9.602 6.656 9.922 1 90.25 142 LEU B O 1
ATOM 2442 N N . GLU B 1 143 ? -11.609 5.906 9.469 1 91.19 143 GLU B N 1
ATOM 2443 C CA . GLU B 1 143 ? -12.078 7.207 9 1 91.19 143 GLU B CA 1
ATOM 2444 C C . GLU B 1 143 ? -12.047 8.242 10.125 1 91.19 143 GLU B C 1
ATOM 2446 O O . GLU B 1 143 ? -11.625 9.383 9.906 1 91.19 143 GLU B O 1
ATOM 2451 N N . GLU B 1 144 ? -12.492 7.836 11.258 1 92.19 144 GLU B N 1
ATOM 2452 C CA . GLU B 1 144 ? -12.438 8.719 12.414 1 92.19 144 GLU B CA 1
ATOM 2453 C C . GLU B 1 144 ? -11 9.133 12.727 1 92.19 144 GLU B C 1
ATOM 2455 O O . GLU B 1 144 ? -10.727 10.305 12.992 1 92.19 144 GLU B O 1
ATOM 2460 N N . LEU B 1 145 ? -10.109 8.172 12.719 1 93.31 145 LEU B N 1
ATOM 2461 C CA . LEU B 1 145 ? -8.703 8.422 13.008 1 93.31 145 LEU B CA 1
ATOM 2462 C C . LEU B 1 145 ? -8.102 9.391 11.992 1 93.31 145 LEU B C 1
ATOM 2464 O O . LEU B 1 145 ? -7.449 10.367 12.375 1 93.31 145 LEU B O 1
ATOM 2468 N N . VAL B 1 146 ? -8.344 9.148 10.75 1 92.88 146 VAL B N 1
ATOM 2469 C CA . VAL B 1 146 ? -7.793 9.977 9.68 1 92.88 146 VAL B CA 1
ATOM 2470 C C . VAL B 1 146 ? -8.328 11.406 9.805 1 92.88 146 VAL B C 1
ATOM 2472 O O . VAL B 1 146 ? -7.574 12.375 9.68 1 92.88 146 VAL B O 1
ATOM 2475 N N . LEU B 1 147 ? -9.586 11.5 10.133 1 94.94 147 LEU B N 1
ATOM 2476 C CA . LEU B 1 147 ? -10.18 12.812 10.32 1 94.94 147 LEU B CA 1
ATOM 2477 C C . LEU B 1 147 ? -9.523 13.547 11.484 1 94.94 147 LEU B C 1
ATOM 2479 O O . LEU B 1 147 ? -9.203 14.734 11.383 1 94.94 147 LEU B O 1
ATOM 2483 N N . ALA B 1 148 ? -9.359 12.844 12.516 1 95.25 148 ALA B N 1
ATOM 2484 C CA . ALA B 1 148 ? -8.719 13.438 13.68 1 95.25 148 ALA B CA 1
ATOM 2485 C C . ALA B 1 148 ? -7.305 13.906 13.352 1 95.25 148 ALA B C 1
ATOM 2487 O O . ALA B 1 148 ? -6.906 15.008 13.727 1 95.25 148 ALA B O 1
ATOM 2488 N N . VAL B 1 149 ? -6.547 13.117 12.625 1 96.38 149 VAL B N 1
ATOM 2489 C CA . VAL B 1 149 ? -5.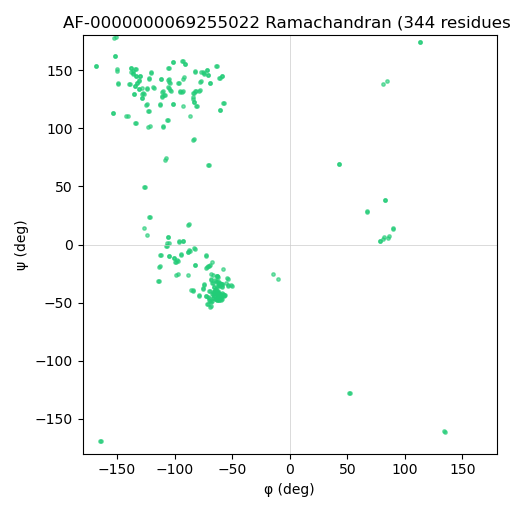172 13.438 12.258 1 96.38 149 VAL B CA 1
ATOM 2490 C C . VAL B 1 149 ? -5.152 14.672 11.359 1 96.38 149 VAL B C 1
ATOM 2492 O O . VAL B 1 149 ? -4.414 15.625 11.625 1 96.38 149 VAL B O 1
ATOM 2495 N N . VAL B 1 150 ? -5.977 14.727 10.367 1 96.94 150 VAL B N 1
ATOM 2496 C CA . VAL B 1 150 ? -5.961 15.797 9.367 1 96.94 150 VAL B CA 1
ATOM 2497 C C . VAL B 1 150 ? -6.441 17.094 10.008 1 96.94 150 VAL B C 1
ATOM 2499 O O . VAL B 1 150 ? -5.84 18.156 9.797 1 96.94 150 VAL B O 1
ATOM 2502 N N . ARG B 1 151 ? -7.43 17.031 10.836 1 96.81 151 ARG B N 1
ATOM 2503 C CA . ARG B 1 151 ? -7.973 18.234 11.453 1 96.81 151 ARG B CA 1
ATOM 2504 C C . ARG B 1 151 ? -7.016 18.797 12.508 1 96.81 151 ARG B C 1
ATOM 2506 O O . ARG B 1 151 ? -6.785 20 12.57 1 96.81 151 ARG B O 1
ATOM 2513 N N . GLN B 1 152 ? -6.508 17.938 13.273 1 97.25 152 GLN B N 1
ATOM 2514 C CA . GLN B 1 152 ? -5.672 18.391 14.375 1 97.25 152 GLN B CA 1
ATOM 2515 C C . GLN B 1 152 ? -4.293 18.828 13.883 1 97.25 152 GLN B C 1
ATOM 2517 O O . GLN B 1 152 ? -3.736 19.812 14.367 1 97.25 152 GLN B O 1
ATOM 2522 N N . LEU B 1 153 ? -3.721 18.109 12.891 1 98.06 153 LEU B N 1
ATOM 2523 C CA . LEU B 1 153 ? -2.328 18.359 12.539 1 98.06 153 LEU B CA 1
ATOM 2524 C C . LEU B 1 153 ? -2.227 19.297 11.336 1 98.06 153 LEU B C 1
ATOM 2526 O O . LEU B 1 153 ? -1.228 20 11.18 1 98.06 153 LEU B O 1
ATOM 2530 N N . LEU B 1 154 ? -3.229 19.359 10.469 1 97.69 154 LEU B N 1
ATOM 2531 C CA . LEU B 1 154 ? -3.156 20.203 9.281 1 97.69 154 LEU B CA 1
ATOM 2532 C C . LEU B 1 154 ? -4.188 21.328 9.344 1 97.69 154 LEU B C 1
ATOM 2534 O O . LEU B 1 154 ? -3.969 22.406 8.797 1 97.69 154 LEU B O 1
ATOM 2538 N N . ASP B 1 155 ? -5.348 21.141 9.961 1 96.75 155 ASP B N 1
ATOM 2539 C CA . ASP B 1 155 ? -6.441 22.094 10.031 1 96.75 155 ASP B CA 1
ATOM 2540 C C . ASP B 1 155 ? -6.668 22.766 8.68 1 96.75 155 ASP B C 1
ATOM 2542 O O . ASP B 1 155 ? -6.504 23.984 8.547 1 96.75 155 ASP B O 1
ATOM 2546 N N . PRO B 1 156 ? -7.172 21.984 7.707 1 96.81 156 PRO B N 1
ATOM 2547 C CA . PRO B 1 156 ? -7.289 22.531 6.355 1 96.81 156 PRO B CA 1
ATOM 2548 C C . PRO B 1 156 ? -8.156 23.781 6.297 1 96.81 156 PRO B C 1
ATOM 2550 O O . PRO B 1 156 ? -7.832 24.734 5.578 1 96.81 156 PRO B O 1
ATOM 2553 N N . VAL B 1 157 ? -9.195 23.891 7.059 1 94.19 157 VAL B N 1
ATOM 2554 C CA . VAL B 1 157 ? -10.094 25.047 7.035 1 94.19 157 VAL B CA 1
ATOM 2555 C C . VAL B 1 157 ? -9.398 26.25 7.656 1 94.19 157 VAL B C 1
ATOM 2557 O O . VAL B 1 157 ? -9.352 27.328 7.055 1 94.19 157 VAL B O 1
ATOM 2560 N N . GLY B 1 158 ? -8.859 26.078 8.828 1 96 158 GLY B N 1
ATOM 2561 C CA . GLY B 1 158 ? -8.195 27.172 9.523 1 96 158 GLY B CA 1
ATOM 2562 C C . GLY B 1 158 ? -6.98 27.703 8.789 1 96 158 GLY B C 1
ATOM 2563 O O . GLY B 1 158 ? -6.645 28.891 8.898 1 96 158 GLY B O 1
ATOM 2564 N N . ASN B 1 159 ? -6.336 26.797 7.961 1 97.12 159 ASN B N 1
ATOM 2565 C CA . ASN B 1 159 ? -5.094 27.188 7.305 1 97.12 159 ASN B CA 1
ATOM 2566 C C . ASN B 1 159 ? -5.305 27.453 5.816 1 97.12 159 ASN B C 1
ATOM 2568 O O . ASN B 1 159 ? -4.348 27.688 5.078 1 97.12 159 ASN B O 1
ATOM 2572 N N . GLY B 1 160 ? -6.535 27.422 5.371 1 95.38 160 GLY B N 1
ATOM 2573 C CA . GLY B 1 160 ? -6.859 27.75 3.992 1 95.38 160 GLY B CA 1
ATOM 2574 C C . GLY B 1 160 ? -6.312 26.75 2.992 1 95.38 160 GLY B C 1
ATOM 2575 O O . GLY B 1 160 ? -5.938 27.109 1.878 1 95.38 160 GLY B O 1
ATOM 2576 N N . LEU B 1 161 ? -6.141 25.469 3.369 1 97.06 161 LEU B N 1
ATOM 2577 C CA . LEU B 1 161 ? -5.73 24.422 2.439 1 97.06 161 LEU B CA 1
ATOM 2578 C C . LEU B 1 161 ? -6.906 23.969 1.573 1 97.06 161 LEU B C 1
ATOM 2580 O O . LEU B 1 161 ? -8.039 23.875 2.055 1 97.06 161 LEU B O 1
ATOM 2584 N N . GLU B 1 162 ? -6.652 23.734 0.331 1 95.88 162 GLU B N 1
ATOM 2585 C CA . GLU B 1 162 ? -7.711 23.297 -0.576 1 95.88 162 GLU B CA 1
ATOM 2586 C C . GLU B 1 162 ? -7.984 21.812 -0.429 1 95.88 162 GLU B C 1
ATOM 2588 O O . GLU B 1 162 ? -7.094 20.984 -0.658 1 95.88 162 GLU B O 1
ATOM 2593 N N . VAL B 1 163 ? -9.227 21.531 -0.056 1 94.56 163 VAL B N 1
ATOM 2594 C CA . VAL B 1 163 ? -9.656 20.156 0.162 1 94.56 163 VAL B CA 1
ATOM 2595 C C . VAL B 1 163 ? -10.258 19.594 -1.122 1 94.56 163 VAL B C 1
ATOM 2597 O O . VAL B 1 163 ? -10.969 20.297 -1.844 1 94.56 163 VAL B O 1
ATOM 2600 N N . ARG B 1 164 ? -9.977 18.297 -1.37 1 91.44 164 ARG B N 1
ATOM 2601 C CA . ARG B 1 164 ? -10.617 17.656 -2.51 1 91.44 164 ARG B CA 1
ATOM 2602 C C . ARG B 1 164 ? -12.133 17.656 -2.371 1 91.44 164 ARG B C 1
ATOM 2604 O O . ARG B 1 164 ? -12.664 17.469 -1.272 1 91.44 164 ARG B O 1
ATOM 2611 N N . PRO B 1 165 ? -12.797 17.828 -3.498 1 89.75 165 PRO B N 1
ATOM 2612 C CA . PRO B 1 165 ? -14.258 17.797 -3.436 1 89.75 165 PRO B CA 1
ATOM 2613 C C . PRO B 1 165 ? -14.805 16.547 -2.77 1 89.75 165 PRO B C 1
ATOM 2615 O O . PRO B 1 165 ? -15.773 16.609 -2.008 1 89.75 165 PRO B O 1
ATOM 2618 N N . GLU B 1 166 ? -14.164 15.422 -2.949 1 84.81 166 GLU B N 1
ATOM 2619 C CA . GLU B 1 166 ? -14.602 14.125 -2.428 1 84.81 166 GLU B CA 1
ATOM 2620 C C . GLU B 1 166 ? -14.43 14.055 -0.913 1 84.81 166 GLU B C 1
ATOM 2622 O O . GLU B 1 166 ? -15.055 13.227 -0.247 1 84.81 166 GLU B O 1
ATOM 2627 N N . ASP B 1 167 ? -13.57 14.992 -0.466 1 87.94 167 ASP B N 1
ATOM 2628 C CA . ASP B 1 167 ? -13.258 14.953 0.96 1 87.94 167 ASP B CA 1
ATOM 2629 C C . ASP B 1 167 ? -13.938 16.094 1.701 1 87.94 167 ASP B C 1
ATOM 2631 O O . ASP B 1 167 ? -13.844 16.203 2.926 1 87.94 167 ASP B O 1
ATOM 2635 N N . HIS B 1 168 ? -14.664 16.938 1.007 1 82.88 168 HIS B N 1
ATOM 2636 C CA . HIS B 1 168 ? -15.188 18.188 1.549 1 82.88 168 HIS B CA 1
ATOM 2637 C C . HIS B 1 168 ? -16.141 17.922 2.705 1 82.88 168 HIS B C 1
ATOM 2639 O O . HIS B 1 168 ? -16.047 18.562 3.752 1 82.88 168 HIS B O 1
ATOM 2645 N N . ALA B 1 169 ? -16.984 16.953 2.482 1 75.94 169 ALA B N 1
ATOM 2646 C CA . ALA B 1 169 ? -17.969 16.688 3.52 1 75.94 169 ALA B CA 1
ATOM 2647 C C . ALA B 1 169 ? -17.312 16.203 4.805 1 75.94 169 ALA B C 1
ATOM 2649 O O . ALA B 1 169 ? -17.734 16.578 5.906 1 75.94 169 ALA B O 1
ATOM 2650 N N . LEU B 1 170 ? -16.281 15.578 4.707 1 77.19 170 LEU B N 1
ATOM 2651 C CA . LEU B 1 170 ? -15.602 14.961 5.844 1 77.19 170 LEU B CA 1
ATOM 2652 C C . LEU B 1 170 ? -14.688 15.961 6.543 1 77.19 170 LEU B C 1
ATOM 2654 O O . LEU B 1 170 ? -14.656 16.031 7.773 1 77.19 170 LEU B O 1
ATOM 2658 N N . LEU B 1 171 ? -14.055 16.75 5.766 1 85.06 171 LEU B N 1
ATOM 2659 C CA . LEU B 1 171 ? -12.984 17.547 6.348 1 85.06 171 LEU B CA 1
ATOM 2660 C C . LEU B 1 171 ? -13.492 18.953 6.68 1 85.06 171 LEU B C 1
ATOM 2662 O O . LEU B 1 171 ? -12.844 19.688 7.438 1 85.06 171 LEU B O 1
ATOM 2666 N N . THR B 1 172 ? -14.711 19.266 6.113 1 72.88 172 THR B N 1
ATOM 2667 C CA . THR B 1 172 ? -15.172 20.641 6.32 1 72.88 172 THR B CA 1
ATOM 2668 C C . THR B 1 172 ? -16.406 20.656 7.227 1 72.88 172 THR B C 1
ATOM 2670 O O . THR B 1 172 ? -16.922 21.734 7.547 1 72.88 172 THR B O 1
ATOM 2673 N N . ALA B 1 173 ? -16.875 19.406 7.438 1 60.28 173 ALA B N 1
ATOM 2674 C CA . ALA B 1 173 ? -18.016 19.406 8.359 1 60.28 173 ALA B CA 1
ATOM 2675 C C . ALA B 1 173 ? -17.625 19.969 9.719 1 60.28 173 ALA B C 1
ATOM 2677 O O . ALA B 1 173 ? -16.531 19.688 10.219 1 60.28 173 ALA B O 1
ATOM 2678 N N . ALA B 1 174 ? -18.266 21.188 10.117 1 50.81 174 ALA B N 1
ATOM 2679 C CA . ALA B 1 174 ? -18.109 21.922 11.367 1 50.81 174 ALA B CA 1
ATOM 2680 C C . ALA B 1 174 ? -18.406 21.031 12.57 1 50.81 174 ALA B C 1
ATOM 2682 O O . ALA B 1 174 ? -19.266 20.156 12.508 1 50.81 174 ALA B O 1
#

Organism: Polarella glacialis (NCBI:txid89957)

pLDDT: mean 81.64, std 18.5, range [27.56, 98.06]

Sequence (348 aa):
VEMAKQLASEGKSCLEHLAQLSDSYGLFLSSNSYVKSSDAALTRRLFERQRGGLGQRSYCKEIGRFQVTGIRDLTTGYDSRTSDGRPELPLNVGGEMITYYFADVELGAVVTLRTSGTEPKIKWYSEMRSAGDRRQACGALLEELVLAVVRQLLDPVGNGLEVRPEDHALLTAAVEMAKQLASEGKSCLEHLAQLSDSYGLFLSSNSYVKSSDAALTRRLFERQRGGLGQRSYCKEIGRFQVTGIRDLTTGYDSRTSDGRPELPLNVGGEMITYYFADVELGAVVTLRTSGTEPKIKWYSEMRSAGDRRQACGALLEELVLAVVRQLLDPVGNGLEVRPEDHALLTAA

InterPro domains:
  IPR036900 Alpha-D-phosphohexomutase, C-terminal domain superfamily [SSF55957] (97-146)

Foldseek 3Di:
DVVVVLVVVLVVVVVVVVVVVVVDDADKDKDKDKWFDPDPVLVVVLLQVCCVHDPHNDHDQDQVNFGFPWKDWLQVQATPVDPVRGDPDHHDPPWTKMKTKTPPPVFIKMKMWIAGSNHRIIMIMMMGHDDPVCVVVRVVVRLVRVLSCCCVRPVCPVSVIGGDPVCCCRNVVD/DVVVVLVVVLVVVVVVVVVVVVVDDADKDKDKDKWFDPDPVLVVVLLQVCCVHDPHNDHDQDQVNFGFPWKDWLQVQATPVDPVRGDPDHHDPPWTKMKTKTVPPVFIKMKMWIAGPNHRIIMIMMMDHDDPVCVVVRVVVRLVRVLRCCCVRPVCPVSVIGDDPVCCCRNVVD

Secondary structure (DSSP, 8-state):
-HHHHHHHHHHHHHHHHHHHHHT--EEEEEEEEEEE---HHHHHHHHHHHTTSTT-----SEETTEEEEEEEETTTTEETTSTTS--SSPP-TTS-EEEEEE--STT-EEEEEEE-SSSSEEEEEEEEE--GGGHHHHHHHHHHHHHHHHHHHT-HHHHTPEEPGGGHHHHH--/-HHHHHHHHHHHHHHHHHHHHHT--EEEEEEEEEEE---HHHHHHHHHHHTTSTT-----SEETTEEEEEEEETTTTEETTSTTS--SSPP-TTS-EEEEEE--STT-EEEEEEE-SSSSEEEEEEEEE--GGGHHHHHHHHHHHHHHHHHHHT-TTTTTPEEPGGGHHHHH--